Protein AF-A0A382XE94-F1 (afdb_monomer_lite)

Radius of gyration: 26.07 Å; chains: 1; bounding box: 59×40×76 Å

Foldseek 3Di:
DDQPADPVLVVLLVCVVVVHQWDWDDPPQFFIATPNHTFATCFQAAGDGPDDPRHDPSSVVSSVVNCLRHCQVVSLVSLVVCLVVVCWDADLQQFIDDVPHGQWGWAADPDLLQTAIDGPHDPSYDPVSVVVSRVSVSVSSNVVSCVQVVLLVCLVPDDDPDPLLNVVSVVCNVLLFKDFCVVSVVSVVVDDPVSVVVNVVSQWDDDPGMTGRPSCLPPVNLSSSVSSVCNNVVDDSVDDQPDPPDPDDPDPVPPPQSNCVSNVDHDPPD

Secondary structure (DSSP, 8-state):
------HHHHHHHHHHHTTPPP-EEEETTTEEEETTEEEEEEETBEEEE---TT--HHHHHHHHHHHHHHHHHHHHHHHHHHHHH--EEEETTTEEEETTEEEEEEEEEEETTEEEEEE-B-TTS-HHHHHHHHHHHHHHHHHHHHHHTHHHHHHHT---S-HHHHHHHHHHHHTTTEEEGGGGHHHHHH--HHHHHHHHHTTEEE-SSEEEEGGGGSHHHHHHHHHHHHHHHT--TT--PPPTT-S----TT---HHHHHHTT------

Organism: NCBI:txid408172

pLDDT: mean 85.58, std 11.59, range [36.84, 97.31]

Sequence (270 aa):
TKSFIDKRASILARGLKQDVNFNTKIIENEKVIIDNQFIGKLKGLKLELDLKVDTLDTDIKSLKKAARQSIGPELNKRIKQIIDTSSLEIKDDFKIYWGKFPIAKLLPGKDYLDPELSLIIDDIIEIAEQKKLQEYLEKWLKEKINFILKSLIDLRSLKESNSSIRALAYQLYENNGVLKRDKVSEYLKKLGQDERKILRNLGVKFGRYHVFLFKLLKPEAVSLRILLWKNYHQKSFNLKPPTFGLNFLENKDFKNKNFMLLCGFENFDK

Structure (mmCIF, N/CA/C/O backbone):
data_AF-A0A382XE94-F1
#
_entry.id   AF-A0A382XE94-F1
#
loop_
_atom_site.group_PDB
_atom_site.id
_atom_site.type_symbol
_atom_site.label_atom_id
_atom_site.label_alt_id
_atom_site.label_comp_id
_atom_site.label_asym_id
_atom_site.label_entity_id
_atom_site.label_seq_id
_atom_site.pdbx_PDB_ins_code
_atom_site.Cartn_x
_atom_site.Cartn_y
_atom_site.Cartn_z
_atom_site.occupancy
_atom_site.B_iso_or_equiv
_atom_site.auth_seq_id
_atom_site.auth_comp_id
_atom_site.auth_asym_id
_atom_site.auth_atom_id
_atom_site.pdbx_PDB_model_num
ATOM 1 N N . THR A 1 1 ? 26.640 -25.240 -42.473 1.00 42.31 1 THR A N 1
ATOM 2 C CA . THR A 1 1 ? 25.434 -24.786 -41.745 1.00 42.31 1 THR A CA 1
ATOM 3 C C . THR A 1 1 ? 25.362 -23.274 -41.860 1.00 42.31 1 THR A C 1
ATOM 5 O O . THR A 1 1 ? 26.185 -22.595 -41.262 1.00 42.31 1 THR A O 1
ATOM 8 N N . LYS A 1 2 ? 24.521 -22.732 -42.754 1.00 36.84 2 LYS A N 1
ATOM 9 C CA . LYS A 1 2 ? 24.455 -21.280 -43.007 1.00 36.84 2 LYS A CA 1
ATOM 10 C C . LYS A 1 2 ? 23.579 -20.635 -41.933 1.00 36.84 2 LYS A C 1
ATOM 12 O O . LYS A 1 2 ? 22.377 -20.864 -41.911 1.00 36.84 2 LYS A O 1
ATOM 17 N N . SER A 1 3 ? 24.208 -19.881 -41.041 1.00 46.47 3 SER A N 1
ATOM 18 C CA . SER A 1 3 ? 23.533 -19.067 -40.033 1.00 46.47 3 SER A CA 1
ATOM 19 C C . SER A 1 3 ? 22.697 -17.984 -40.729 1.00 46.47 3 SER A C 1
ATOM 21 O O . SER A 1 3 ? 23.252 -17.151 -41.450 1.00 46.47 3 SER A O 1
ATOM 23 N N . PHE A 1 4 ? 21.369 -18.032 -40.589 1.00 50.81 4 PHE A N 1
ATOM 24 C CA . PHE A 1 4 ? 20.469 -16.976 -41.060 1.00 50.81 4 PHE A CA 1
ATOM 25 C C . PHE A 1 4 ? 20.571 -15.804 -40.078 1.00 50.81 4 PHE A C 1
ATOM 27 O O . PHE A 1 4 ? 19.971 -15.814 -39.011 1.00 50.81 4 PHE A O 1
ATOM 34 N N . ILE A 1 5 ? 21.396 -14.818 -40.422 1.00 56.81 5 ILE A N 1
ATOM 35 C CA . ILE A 1 5 ? 21.588 -13.602 -39.625 1.00 56.81 5 ILE A CA 1
ATOM 36 C C . ILE A 1 5 ? 20.364 -12.703 -39.808 1.00 56.81 5 ILE A C 1
ATOM 38 O O . ILE A 1 5 ? 19.952 -12.445 -40.946 1.00 56.81 5 ILE A O 1
ATOM 42 N N . ASP A 1 6 ? 19.799 -12.187 -38.714 1.00 66.00 6 ASP A N 1
ATOM 43 C CA . ASP A 1 6 ? 18.700 -11.229 -38.811 1.00 66.00 6 ASP A CA 1
ATOM 44 C C . ASP A 1 6 ? 19.222 -9.930 -39.448 1.00 66.00 6 ASP A C 1
ATOM 46 O O . ASP A 1 6 ? 20.113 -9.249 -38.925 1.00 66.00 6 ASP A O 1
ATOM 50 N N . LYS A 1 7 ? 18.653 -9.560 -40.603 1.00 67.19 7 LYS A N 1
ATOM 51 C CA . LYS A 1 7 ? 18.996 -8.331 -41.334 1.00 67.19 7 LYS A CA 1
ATOM 52 C C . LYS A 1 7 ? 18.889 -7.093 -40.434 1.00 67.19 7 LYS A C 1
ATOM 54 O O . LYS A 1 7 ? 19.643 -6.141 -40.635 1.00 67.19 7 LYS A O 1
ATOM 59 N N . ARG A 1 8 ? 17.999 -7.118 -39.431 1.00 67.44 8 ARG A N 1
ATOM 60 C CA . ARG A 1 8 ? 17.852 -6.041 -38.447 1.00 67.44 8 ARG A CA 1
ATOM 61 C C . ARG A 1 8 ? 19.094 -5.904 -37.571 1.00 67.44 8 ARG A C 1
ATOM 63 O O . ARG A 1 8 ? 19.733 -4.854 -37.522 1.00 67.44 8 ARG A O 1
ATOM 70 N N . ALA A 1 9 ? 19.496 -7.008 -36.952 1.00 63.56 9 ALA A N 1
ATOM 71 C CA . ALA A 1 9 ? 20.661 -7.053 -36.084 1.00 63.56 9 ALA A CA 1
ATOM 72 C C . ALA A 1 9 ? 21.967 -6.758 -36.830 1.00 63.56 9 ALA A C 1
ATOM 74 O O . ALA A 1 9 ? 22.829 -6.075 -36.286 1.00 63.56 9 ALA A O 1
ATOM 75 N N . SER A 1 10 ? 22.093 -7.183 -38.093 1.00 64.69 10 SER A N 1
ATOM 76 C CA . SER A 1 10 ? 23.267 -6.884 -38.926 1.00 64.69 10 SER A CA 1
ATOM 77 C C . SER A 1 10 ? 23.436 -5.382 -39.205 1.00 64.69 10 SER A C 1
ATOM 79 O O . SER A 1 10 ? 24.551 -4.857 -39.133 1.00 64.69 10 SER A O 1
ATOM 81 N N . ILE A 1 11 ? 22.334 -4.671 -39.476 1.00 67.56 11 ILE A N 1
ATOM 82 C CA . ILE A 1 11 ? 22.342 -3.220 -39.725 1.00 67.56 11 ILE A CA 1
ATOM 83 C C . ILE A 1 11 ? 22.700 -2.457 -38.445 1.00 67.56 11 ILE A C 1
ATOM 85 O O . ILE A 1 11 ? 23.572 -1.589 -38.472 1.00 67.56 11 ILE A O 1
ATOM 89 N N . LEU A 1 12 ? 22.123 -2.846 -37.307 1.00 63.62 12 LEU A N 1
ATOM 90 C CA . LEU A 1 12 ? 22.428 -2.226 -36.015 1.00 63.62 12 LEU A CA 1
ATOM 91 C C . LEU A 1 12 ? 23.852 -2.533 -35.542 1.00 63.62 12 LEU A C 1
ATOM 93 O O . LEU A 1 12 ? 24.540 -1.647 -35.046 1.00 63.62 12 LEU A O 1
ATOM 97 N N . ALA A 1 13 ? 24.340 -3.759 -35.747 1.00 64.75 13 ALA A N 1
ATOM 98 C CA . ALA A 1 13 ? 25.719 -4.131 -35.442 1.00 64.75 13 ALA A CA 1
ATOM 99 C C . ALA A 1 13 ? 26.731 -3.333 -36.279 1.00 64.75 13 ALA A C 1
ATOM 101 O O . ALA A 1 13 ? 27.825 -3.040 -35.796 1.00 64.75 13 ALA A O 1
ATOM 102 N N . ARG A 1 14 ? 26.376 -2.955 -37.516 1.00 63.16 14 ARG A N 1
ATOM 103 C CA . ARG A 1 14 ? 27.192 -2.062 -38.349 1.00 63.16 14 ARG A CA 1
ATOM 104 C C . ARG A 1 14 ? 27.172 -0.625 -37.819 1.00 63.16 14 ARG A C 1
ATOM 106 O O . ARG A 1 14 ? 28.247 -0.050 -37.687 1.00 63.16 14 ARG A O 1
ATOM 113 N N . GLY A 1 15 ? 26.003 -0.091 -37.455 1.00 60.75 15 GLY A N 1
ATOM 114 C CA . GLY A 1 15 ? 25.886 1.238 -36.835 1.00 60.75 15 GLY A CA 1
ATOM 115 C C . GLY A 1 15 ? 26.667 1.350 -35.519 1.00 60.75 15 GLY A C 1
ATOM 116 O O . GLY A 1 15 ? 27.407 2.307 -35.316 1.00 60.75 15 GLY A O 1
ATOM 117 N N . LEU A 1 16 ? 26.623 0.301 -34.688 1.00 61.28 16 LEU A N 1
ATOM 118 C CA . LEU A 1 16 ? 27.359 0.208 -33.419 1.00 61.28 16 LEU A CA 1
ATOM 119 C C . LEU A 1 16 ? 28.886 0.201 -33.586 1.00 61.28 16 LEU A C 1
ATOM 121 O O . LEU A 1 16 ? 29.590 0.528 -32.636 1.00 61.28 16 LEU A O 1
ATOM 125 N N . LYS A 1 17 ? 29.409 -0.232 -34.742 1.00 61.59 17 LYS A N 1
ATOM 126 C CA . LYS A 1 17 ? 30.853 -0.224 -35.045 1.00 61.59 17 LYS A CA 1
ATOM 127 C C . LYS A 1 17 ? 31.341 1.118 -35.589 1.00 61.59 17 LYS A C 1
ATOM 129 O O . LYS A 1 17 ? 32.546 1.325 -35.652 1.00 61.59 17 LYS A O 1
ATOM 134 N N . GLN A 1 18 ? 30.426 1.975 -36.033 1.00 61.41 18 GLN A N 1
ATOM 135 C CA . GLN A 1 18 ? 30.730 3.251 -36.679 1.00 61.41 18 GLN A CA 1
ATOM 136 C C . GLN A 1 18 ? 30.459 4.458 -35.761 1.00 61.41 18 GLN A C 1
ATOM 138 O O . GLN A 1 18 ? 30.542 5.582 -36.239 1.00 61.41 18 GLN A O 1
ATOM 143 N N . ASP A 1 19 ? 30.118 4.237 -34.480 1.00 55.25 19 ASP A N 1
ATOM 144 C CA . ASP A 1 19 ? 29.721 5.276 -33.505 1.00 55.25 19 ASP A CA 1
ATOM 145 C C . ASP A 1 19 ? 28.675 6.268 -34.053 1.00 55.25 19 ASP A C 1
ATOM 147 O O . ASP A 1 19 ? 28.667 7.460 -33.747 1.00 55.25 19 ASP A O 1
ATOM 151 N N . VAL A 1 20 ? 27.760 5.768 -34.888 1.00 63.03 20 VAL A N 1
ATOM 152 C CA . VAL A 1 20 ? 26.693 6.584 -35.473 1.00 63.03 20 VAL A CA 1
ATOM 153 C C . VAL A 1 20 ? 25.554 6.719 -34.463 1.00 63.03 20 VAL A C 1
ATOM 155 O O . VAL A 1 20 ? 25.087 5.725 -33.905 1.00 63.03 20 VAL A O 1
ATOM 158 N N . ASN A 1 21 ? 25.069 7.946 -34.255 1.00 63.81 21 ASN A N 1
ATOM 159 C CA . ASN A 1 21 ? 23.852 8.189 -33.482 1.00 63.81 21 ASN A CA 1
ATOM 160 C C . ASN A 1 21 ? 22.647 7.535 -34.172 1.00 63.81 21 ASN A C 1
ATOM 162 O O . ASN A 1 21 ? 22.291 7.888 -35.296 1.00 63.81 21 ASN A O 1
ATOM 166 N N . PHE A 1 22 ? 22.005 6.604 -33.473 1.00 67.56 22 PHE A N 1
ATOM 167 C CA . PHE A 1 22 ? 20.817 5.901 -33.946 1.00 67.56 22 PHE A CA 1
ATOM 168 C C . PHE A 1 22 ? 19.592 6.820 -34.001 1.00 67.56 22 PHE A C 1
ATOM 170 O O . PHE A 1 22 ? 19.197 7.411 -32.990 1.00 67.56 22 PHE A O 1
ATOM 177 N N . ASN A 1 23 ? 18.916 6.879 -35.150 1.00 70.38 23 ASN A N 1
ATOM 178 C CA . ASN A 1 23 ? 17.671 7.631 -35.280 1.00 70.38 23 ASN A CA 1
ATOM 179 C C . ASN A 1 23 ? 16.514 6.824 -34.696 1.00 70.38 23 ASN A C 1
ATOM 181 O O . ASN A 1 23 ? 16.033 5.860 -35.296 1.00 70.38 23 ASN A O 1
ATOM 185 N N . THR A 1 24 ? 16.046 7.246 -33.523 1.00 74.56 24 THR A N 1
ATOM 186 C CA . THR A 1 24 ? 15.023 6.518 -32.767 1.00 74.56 24 THR A CA 1
ATOM 187 C C . THR A 1 24 ? 13.702 7.255 -32.797 1.00 74.56 24 THR A C 1
ATOM 189 O O . THR A 1 24 ? 13.617 8.429 -32.444 1.00 74.56 24 THR A O 1
ATOM 192 N N . LYS A 1 25 ? 12.655 6.553 -33.228 1.00 79.31 25 LYS A N 1
ATOM 193 C CA . LYS A 1 25 ? 11.282 7.051 -33.270 1.00 79.31 25 LYS A CA 1
ATOM 194 C C . LYS A 1 25 ? 10.398 6.151 -32.428 1.00 79.31 25 LYS A C 1
ATOM 196 O O . LYS A 1 25 ? 10.430 4.929 -32.568 1.00 79.31 25 LYS A O 1
ATOM 201 N N . ILE A 1 26 ? 9.581 6.770 -31.584 1.00 79.12 26 ILE A N 1
ATOM 202 C CA . ILE A 1 26 ? 8.578 6.073 -30.784 1.00 79.12 26 ILE A CA 1
ATOM 203 C C . ILE A 1 26 ? 7.210 6.471 -31.312 1.00 79.12 26 ILE A C 1
ATOM 205 O O . ILE A 1 26 ? 6.834 7.639 -31.274 1.00 79.12 26 ILE A O 1
ATOM 209 N N . ILE A 1 27 ? 6.488 5.491 -31.843 1.00 80.75 27 ILE A N 1
ATOM 210 C CA . ILE A 1 27 ? 5.152 5.677 -32.406 1.00 80.75 27 ILE A CA 1
ATOM 211 C C . ILE A 1 27 ? 4.123 5.257 -31.355 1.00 80.75 27 ILE A C 1
ATOM 213 O O . ILE A 1 27 ? 4.281 4.221 -30.705 1.00 80.75 27 ILE A O 1
ATOM 217 N N . GLU A 1 28 ? 3.069 6.065 -31.192 1.00 75.12 28 GLU A N 1
ATOM 218 C CA . GLU A 1 28 ? 1.945 5.797 -30.274 1.00 75.12 28 GLU A CA 1
ATOM 219 C C . GLU A 1 28 ? 2.377 5.578 -28.809 1.00 75.12 28 GLU A C 1
ATOM 221 O O . GLU A 1 28 ? 1.725 4.851 -28.067 1.00 75.12 28 GLU A O 1
ATOM 226 N N . ASN A 1 29 ? 3.498 6.171 -28.380 1.00 72.12 29 ASN A N 1
ATOM 227 C CA . ASN A 1 29 ? 4.095 5.971 -27.050 1.00 72.12 29 ASN A CA 1
ATOM 228 C C . ASN A 1 29 ? 4.429 4.506 -26.700 1.00 72.12 29 ASN A C 1
ATOM 230 O O . ASN A 1 29 ? 4.675 4.194 -25.533 1.00 72.12 29 ASN A O 1
ATOM 234 N N . GLU A 1 30 ? 4.509 3.612 -27.686 1.00 81.44 30 GLU A N 1
ATOM 235 C CA . GLU A 1 30 ? 4.787 2.191 -27.456 1.00 81.44 30 GLU A CA 1
ATOM 236 C C . GLU A 1 30 ? 5.769 1.615 -28.466 1.00 81.44 30 GLU A C 1
ATOM 238 O O . GLU A 1 30 ? 6.756 1.009 -28.072 1.00 81.44 30 GLU A O 1
ATOM 243 N N . LYS A 1 31 ? 5.529 1.761 -29.769 1.00 82.56 31 LYS A N 1
ATOM 244 C CA . LYS A 1 31 ? 6.329 1.074 -30.792 1.00 82.56 31 LYS A CA 1
ATOM 245 C C . LYS A 1 31 ? 7.680 1.759 -30.946 1.00 82.56 31 LYS A C 1
ATOM 247 O O . LYS A 1 31 ? 7.727 2.929 -31.315 1.00 82.56 31 LYS A O 1
ATOM 252 N N . VAL A 1 32 ? 8.761 1.022 -30.718 1.00 83.75 32 VAL A N 1
ATOM 253 C CA . VAL A 1 32 ? 10.132 1.518 -30.850 1.00 83.75 32 VAL A CA 1
ATOM 254 C C . VAL A 1 32 ? 10.690 1.138 -32.213 1.00 83.75 32 VAL A C 1
ATOM 256 O O . VAL A 1 32 ? 10.766 -0.044 -32.566 1.00 83.75 32 VAL A O 1
ATOM 259 N N . ILE A 1 33 ? 11.095 2.155 -32.968 1.00 81.38 33 ILE A N 1
ATOM 260 C CA . ILE A 1 33 ? 11.733 2.024 -34.273 1.00 81.38 33 ILE A CA 1
ATOM 261 C C . ILE A 1 33 ? 13.114 2.673 -34.205 1.00 81.38 33 ILE A C 1
ATOM 263 O O . ILE A 1 33 ? 13.218 3.847 -33.856 1.00 81.38 33 ILE A O 1
ATOM 267 N N . ILE A 1 34 ? 14.156 1.926 -34.564 1.00 80.19 34 ILE A N 1
ATOM 268 C CA . ILE A 1 34 ? 15.538 2.414 -34.663 1.00 80.19 34 ILE A CA 1
ATOM 269 C C . ILE A 1 34 ? 15.982 2.263 -36.117 1.00 80.19 34 ILE A C 1
ATOM 271 O O . ILE A 1 34 ? 15.849 1.177 -36.674 1.00 80.19 34 ILE A O 1
ATOM 275 N N . ASP A 1 35 ? 16.457 3.340 -36.746 1.00 75.94 35 ASP A N 1
AT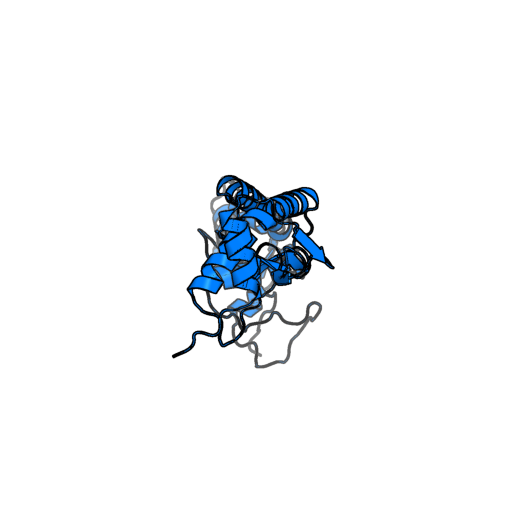OM 276 C CA . ASP A 1 35 ? 16.916 3.358 -38.147 1.00 75.94 35 ASP A CA 1
ATOM 277 C C . ASP A 1 35 ? 15.925 2.686 -39.120 1.00 75.94 35 ASP A C 1
ATOM 279 O O . ASP A 1 35 ? 16.273 1.840 -39.945 1.00 75.94 35 ASP A O 1
ATOM 283 N N . ASN A 1 36 ? 14.646 3.058 -38.998 1.00 76.06 36 ASN A N 1
ATOM 284 C CA . ASN A 1 36 ? 13.507 2.518 -39.756 1.00 76.06 36 ASN A CA 1
ATOM 285 C C . ASN A 1 36 ? 13.222 1.018 -39.545 1.00 76.06 36 ASN A C 1
ATOM 287 O O . ASN A 1 36 ? 12.455 0.420 -40.301 1.00 76.06 36 ASN A O 1
ATOM 291 N N . GLN A 1 37 ? 13.778 0.406 -38.503 1.00 76.31 37 GLN A N 1
ATOM 292 C CA . GLN A 1 37 ? 13.505 -0.980 -38.141 1.00 76.31 37 GLN A CA 1
ATOM 293 C C . GLN A 1 37 ? 12.706 -1.066 -36.857 1.00 76.31 37 GLN A C 1
ATOM 295 O O . GLN A 1 37 ? 13.047 -0.448 -35.854 1.00 76.31 37 GLN A O 1
ATOM 300 N N . PHE A 1 38 ? 11.649 -1.872 -36.878 1.00 79.56 38 PHE A N 1
ATOM 301 C CA . PHE A 1 38 ? 10.893 -2.175 -35.676 1.00 79.56 38 PHE A CA 1
ATOM 302 C C . PHE A 1 38 ? 11.716 -3.069 -34.743 1.00 79.56 38 PHE A C 1
ATOM 304 O O . PHE A 1 38 ? 12.145 -4.155 -35.141 1.00 79.56 38 PHE A O 1
ATOM 311 N N . ILE A 1 39 ? 11.926 -2.590 -33.518 1.00 80.94 39 ILE A N 1
ATOM 312 C CA . ILE A 1 39 ? 12.744 -3.256 -32.498 1.00 80.94 39 ILE A CA 1
ATOM 313 C C . ILE A 1 39 ? 11.874 -3.907 -31.430 1.00 80.94 39 ILE A C 1
ATOM 315 O O . ILE A 1 39 ? 12.226 -4.960 -30.906 1.00 80.94 39 ILE A O 1
ATOM 319 N N . GLY A 1 40 ? 10.743 -3.288 -31.093 1.00 84.62 40 GLY A N 1
ATOM 320 C CA . GLY A 1 40 ? 9.893 -3.779 -30.019 1.00 84.62 40 GLY A CA 1
ATOM 321 C C . GLY A 1 40 ? 8.884 -2.756 -29.516 1.00 84.62 40 GLY A C 1
ATOM 322 O O . GLY A 1 40 ? 8.582 -1.764 -30.184 1.00 84.62 40 GLY A O 1
ATOM 323 N N . LYS A 1 41 ? 8.351 -3.012 -28.321 1.00 87.19 41 LYS A N 1
ATOM 324 C CA . LYS A 1 41 ? 7.365 -2.161 -27.649 1.00 87.19 41 LYS A CA 1
ATOM 325 C C . LYS A 1 41 ? 7.853 -1.730 -26.271 1.00 87.19 41 LYS A C 1
ATOM 327 O O . LYS A 1 41 ? 8.322 -2.543 -25.483 1.00 87.19 41 LYS A O 1
ATOM 332 N N . LEU A 1 42 ? 7.682 -0.454 -25.962 1.00 87.19 42 LEU A N 1
ATOM 333 C CA . LEU A 1 42 ? 7.979 0.151 -24.676 1.00 87.19 42 LEU A CA 1
ATOM 334 C C . LEU A 1 42 ? 6.719 0.127 -23.802 1.00 87.19 42 LEU A C 1
ATOM 336 O O . LEU A 1 42 ? 5.812 0.942 -23.977 1.00 87.19 42 LEU A O 1
ATOM 340 N N . LYS A 1 43 ? 6.655 -0.821 -22.865 1.00 87.12 43 LYS A N 1
ATOM 341 C CA . LYS A 1 43 ? 5.550 -0.963 -21.911 1.00 87.12 43 LYS A CA 1
ATOM 342 C C . LYS A 1 43 ? 5.923 -0.289 -20.595 1.00 87.12 43 LYS A C 1
ATOM 344 O O . LYS A 1 43 ? 6.679 -0.838 -19.797 1.00 87.12 43 LYS A O 1
ATOM 349 N N . GLY A 1 44 ? 5.398 0.915 -20.374 1.00 87.88 44 GLY A N 1
ATOM 350 C CA . GLY A 1 44 ? 5.759 1.736 -19.217 1.00 87.88 44 GLY A CA 1
ATOM 351 C C . GLY A 1 44 ? 7.233 2.131 -19.285 1.00 87.88 44 GLY A C 1
ATOM 352 O O . GLY A 1 44 ? 7.606 2.938 -20.141 1.00 87.88 44 GLY A O 1
ATOM 353 N N . LEU A 1 45 ? 8.043 1.527 -18.410 1.00 90.38 45 LEU A N 1
ATOM 354 C CA . LEU A 1 45 ? 9.493 1.733 -18.298 1.00 90.38 45 LEU A CA 1
ATOM 355 C C . LEU A 1 45 ? 10.326 0.509 -18.721 1.00 90.38 45 LEU A C 1
ATOM 357 O O . LEU A 1 45 ? 11.532 0.474 -18.480 1.00 90.38 45 LEU A O 1
ATOM 361 N N . LYS A 1 46 ? 9.697 -0.499 -19.338 1.00 89.94 46 LYS A N 1
ATOM 362 C CA . LYS A 1 46 ? 10.357 -1.728 -19.791 1.00 89.94 46 LYS A CA 1
ATOM 363 C C . LYS A 1 46 ? 10.267 -1.885 -21.303 1.00 89.94 46 LYS A C 1
ATOM 365 O O . LYS A 1 46 ? 9.190 -1.710 -21.881 1.00 89.94 46 LYS A O 1
ATOM 370 N N . LEU A 1 47 ? 11.379 -2.241 -21.940 1.00 87.06 47 LEU A N 1
ATOM 371 C CA . LEU A 1 47 ? 11.414 -2.536 -23.364 1.00 87.06 47 LEU A CA 1
ATOM 372 C C . LEU A 1 47 ? 11.195 -4.032 -23.595 1.00 87.06 47 LEU A C 1
ATOM 374 O O . LEU A 1 47 ? 11.992 -4.877 -23.196 1.00 87.06 47 LEU A O 1
ATOM 378 N N . GLU A 1 48 ? 10.126 -4.367 -24.302 1.00 85.94 48 GLU A N 1
ATOM 379 C CA . GLU A 1 48 ? 9.916 -5.708 -24.831 1.00 85.94 48 GLU A CA 1
ATOM 380 C C . GLU A 1 48 ? 10.400 -5.760 -26.278 1.00 85.94 48 GLU A C 1
ATOM 382 O O . GLU A 1 48 ? 9.804 -5.148 -27.166 1.00 85.94 48 GLU A O 1
ATOM 387 N N . LEU A 1 49 ? 11.498 -6.480 -26.507 1.00 82.19 49 LEU A N 1
ATOM 388 C CA . LEU A 1 49 ? 12.048 -6.696 -27.842 1.00 82.19 49 LEU A CA 1
ATOM 389 C C . LEU A 1 49 ? 11.170 -7.661 -28.647 1.00 82.19 49 LEU A C 1
ATOM 391 O O . LEU A 1 49 ? 10.712 -8.679 -28.129 1.00 82.19 49 LEU A O 1
ATOM 395 N N . ASP A 1 50 ? 10.990 -7.356 -29.928 1.00 79.75 50 ASP A N 1
ATOM 396 C CA . ASP A 1 50 ? 10.362 -8.238 -30.912 1.00 79.75 50 ASP A CA 1
ATOM 397 C C . ASP A 1 50 ? 11.395 -9.261 -31.406 1.00 79.75 50 ASP A C 1
ATOM 399 O O . ASP A 1 50 ? 12.076 -9.051 -32.412 1.00 79.75 50 ASP A O 1
ATOM 403 N N . LEU A 1 51 ? 11.572 -10.338 -30.636 1.00 71.62 51 LEU A N 1
ATOM 404 C CA . LEU A 1 51 ? 12.475 -11.437 -30.975 1.00 71.62 51 LEU A CA 1
ATOM 405 C C . LEU A 1 51 ? 11.726 -12.483 -31.808 1.00 71.62 51 LEU A C 1
ATOM 407 O O . LEU A 1 51 ? 10.717 -13.032 -31.363 1.00 71.62 51 LEU A O 1
ATOM 411 N N . LYS A 1 52 ? 12.220 -12.778 -33.015 1.00 69.25 52 LYS A N 1
ATOM 412 C CA . LYS A 1 52 ? 11.718 -13.905 -33.816 1.00 69.25 52 LYS A CA 1
ATOM 413 C C . LYS A 1 52 ? 12.311 -15.217 -33.301 1.00 69.25 52 LYS A C 1
ATOM 415 O O . LYS A 1 52 ? 13.417 -15.229 -32.775 1.00 69.25 52 LYS A O 1
ATOM 420 N N . VAL A 1 53 ? 11.592 -16.321 -33.506 1.00 55.31 53 VAL A N 1
ATOM 421 C CA . VAL A 1 53 ? 11.935 -17.661 -32.983 1.00 55.31 53 VAL A CA 1
ATOM 422 C C . VAL A 1 53 ? 13.354 -18.128 -33.373 1.00 55.31 53 VAL A C 1
ATOM 424 O O . VAL A 1 53 ? 13.970 -18.853 -32.603 1.00 55.31 53 VAL A O 1
ATOM 427 N N . ASP A 1 54 ? 13.912 -17.628 -34.484 1.00 59.22 54 ASP A N 1
ATOM 428 C CA . ASP A 1 54 ? 15.242 -18.005 -34.996 1.00 59.22 54 ASP A CA 1
ATOM 429 C C . ASP A 1 54 ? 16.346 -16.941 -34.783 1.00 59.22 54 ASP A C 1
ATOM 431 O O . ASP A 1 54 ? 17.398 -17.003 -35.423 1.00 59.22 54 ASP A O 1
ATOM 435 N N . THR A 1 55 ? 16.144 -15.921 -33.935 1.00 62.97 55 THR A N 1
ATOM 436 C CA . THR A 1 55 ? 17.180 -14.888 -33.722 1.00 62.97 55 THR A CA 1
ATOM 437 C C . THR A 1 55 ? 18.369 -15.421 -32.924 1.00 62.97 55 THR A C 1
ATOM 439 O O . THR A 1 55 ? 18.203 -15.901 -31.805 1.00 62.97 55 THR A O 1
ATOM 442 N N . LEU A 1 56 ? 19.580 -15.262 -33.464 1.00 67.88 56 LEU A N 1
ATOM 443 C CA . LEU A 1 56 ? 20.835 -15.649 -32.812 1.00 67.88 56 LEU A CA 1
ATOM 444 C C . LEU A 1 56 ? 21.097 -14.825 -31.539 1.00 67.88 56 LEU A C 1
ATOM 446 O O . LEU A 1 56 ? 20.866 -13.616 -31.509 1.00 67.88 56 LEU A O 1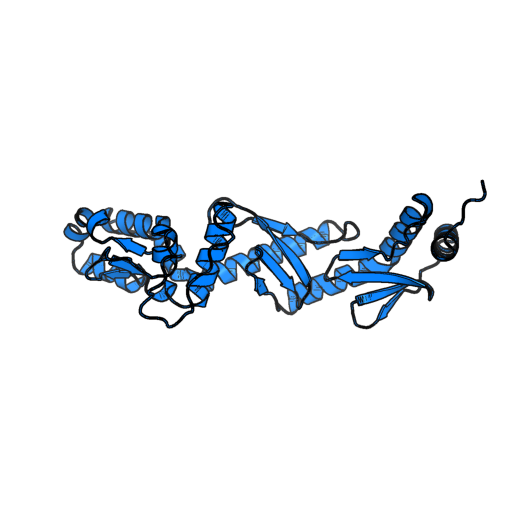
ATOM 450 N N . ASP A 1 57 ? 21.716 -15.424 -30.520 1.00 67.56 57 ASP A N 1
ATOM 451 C CA . ASP A 1 57 ? 22.083 -14.722 -29.275 1.00 67.56 57 ASP A CA 1
ATOM 452 C C . ASP A 1 57 ? 22.996 -13.502 -29.498 1.00 67.56 57 ASP A C 1
ATOM 454 O O . ASP A 1 57 ? 22.939 -12.507 -28.766 1.00 67.56 57 ASP A O 1
ATOM 458 N N . THR A 1 58 ? 23.845 -13.547 -30.527 1.00 66.44 58 THR A N 1
ATOM 459 C CA . THR A 1 58 ? 24.703 -12.424 -30.939 1.00 66.44 58 THR A CA 1
ATOM 460 C C . THR A 1 58 ? 23.896 -11.248 -31.486 1.00 66.44 58 THR A C 1
ATOM 462 O O . THR A 1 58 ? 24.237 -10.085 -31.245 1.00 66.44 58 THR A O 1
ATOM 465 N N . ASP A 1 59 ? 22.800 -11.548 -32.176 1.00 68.12 59 ASP A N 1
ATOM 466 C CA . ASP A 1 59 ? 21.898 -10.569 -32.768 1.00 68.12 59 ASP A CA 1
ATOM 467 C C . ASP A 1 59 ? 21.062 -9.897 -31.673 1.00 68.12 59 ASP A C 1
ATOM 469 O O . ASP A 1 59 ? 20.948 -8.670 -31.641 1.00 68.12 59 ASP A O 1
ATOM 473 N N . ILE A 1 60 ? 20.609 -10.675 -30.683 1.00 71.62 60 ILE A N 1
ATOM 474 C CA . ILE A 1 60 ? 19.915 -10.179 -29.485 1.00 71.62 60 ILE A CA 1
ATOM 475 C C . ILE A 1 60 ? 20.805 -9.217 -28.685 1.00 71.62 60 ILE A C 1
ATOM 477 O O . ILE A 1 60 ? 20.341 -8.168 -28.232 1.00 71.62 60 ILE A O 1
ATOM 481 N N . LYS A 1 61 ? 22.095 -9.536 -28.510 1.00 74.12 61 LYS A N 1
ATOM 482 C CA . LYS A 1 61 ? 23.046 -8.653 -27.808 1.00 74.12 61 LYS A CA 1
ATOM 483 C C . LYS A 1 61 ? 23.246 -7.329 -28.546 1.00 74.12 61 LYS A C 1
ATOM 485 O O . LYS A 1 61 ? 23.229 -6.273 -27.913 1.00 74.12 61 LYS A O 1
ATOM 490 N N . SER A 1 62 ? 23.396 -7.383 -29.868 1.00 71.69 62 SER A N 1
ATOM 491 C CA . SER A 1 62 ? 23.527 -6.194 -30.720 1.00 71.69 62 SER A CA 1
ATOM 492 C C . SER A 1 62 ? 22.273 -5.316 -30.657 1.00 71.69 62 SER A C 1
ATOM 494 O O . SER A 1 62 ? 22.374 -4.110 -30.434 1.00 71.69 62 SER A O 1
ATOM 496 N N . LEU A 1 63 ? 21.090 -5.932 -30.745 1.00 73.62 63 LEU A N 1
ATOM 497 C CA . LEU A 1 63 ? 19.793 -5.264 -30.602 1.00 73.62 63 LEU A CA 1
ATOM 498 C C . LEU A 1 63 ? 19.647 -4.576 -29.240 1.00 73.62 63 LEU A C 1
ATOM 500 O O . LEU A 1 63 ? 19.322 -3.393 -29.183 1.00 73.62 63 LEU A O 1
ATOM 504 N N . LYS A 1 64 ? 19.956 -5.277 -28.141 1.00 75.50 64 LYS A N 1
ATOM 505 C CA . LYS A 1 64 ? 19.939 -4.702 -26.784 1.00 75.50 64 LYS A CA 1
ATOM 506 C C . LYS A 1 64 ? 20.898 -3.521 -26.643 1.00 75.50 64 LYS A C 1
ATOM 508 O O . LYS A 1 64 ? 20.561 -2.543 -25.982 1.00 75.50 64 LYS A O 1
ATOM 513 N N . LYS A 1 65 ? 22.089 -3.594 -27.244 1.00 77.38 65 LYS A N 1
ATOM 514 C CA . LYS A 1 65 ? 23.076 -2.507 -27.184 1.00 77.38 65 LYS A CA 1
ATOM 515 C C . LYS A 1 65 ? 22.603 -1.266 -27.952 1.00 77.38 65 LYS A C 1
ATOM 517 O O . LYS A 1 65 ? 22.691 -0.168 -27.411 1.00 77.38 65 LYS A O 1
ATOM 522 N N . ALA A 1 66 ? 22.052 -1.438 -29.153 1.00 73.19 66 ALA A N 1
ATOM 523 C CA . ALA A 1 66 ? 21.486 -0.332 -29.928 1.00 73.19 66 ALA A CA 1
ATOM 524 C C . ALA A 1 66 ? 20.262 0.290 -29.230 1.00 73.19 66 ALA A C 1
ATOM 526 O O . ALA A 1 66 ? 20.157 1.511 -29.123 1.00 73.19 66 ALA A O 1
ATOM 527 N N . ALA A 1 67 ? 19.381 -0.545 -28.671 1.00 74.38 67 ALA A N 1
ATOM 528 C CA . ALA A 1 67 ? 18.244 -0.120 -27.858 1.00 74.38 67 ALA A CA 1
ATOM 529 C C . ALA A 1 67 ? 18.673 0.685 -26.616 1.00 74.38 67 ALA A C 1
ATOM 531 O O . ALA A 1 67 ? 18.069 1.705 -26.297 1.00 74.38 67 ALA A O 1
ATOM 532 N N . ARG A 1 68 ? 19.755 0.276 -25.943 1.00 74.06 68 ARG A N 1
ATOM 533 C CA . ARG A 1 68 ? 20.327 0.999 -24.794 1.00 74.06 68 ARG A CA 1
ATOM 534 C C . ARG A 1 68 ? 20.738 2.424 -25.127 1.00 74.06 68 ARG A C 1
ATOM 536 O O . ARG A 1 68 ? 20.349 3.342 -24.413 1.00 74.06 68 ARG A O 1
ATOM 543 N N . GLN A 1 69 ? 21.492 2.604 -26.209 1.00 74.81 69 GLN A N 1
ATOM 544 C CA . GLN A 1 69 ? 21.989 3.925 -26.611 1.00 74.81 69 GLN A CA 1
ATOM 545 C C . GLN A 1 69 ? 20.864 4.883 -27.017 1.00 74.81 69 GLN A C 1
ATOM 547 O O . GLN A 1 69 ? 20.983 6.090 -26.842 1.00 74.81 69 GLN A O 1
ATOM 552 N N . SER A 1 70 ? 19.765 4.346 -27.537 1.00 76.69 70 SER A N 1
ATOM 553 C CA . SER A 1 70 ? 18.672 5.134 -28.101 1.00 76.69 70 SER A CA 1
ATOM 554 C C . SER A 1 70 ? 17.531 5.438 -27.130 1.00 76.69 70 SER A C 1
ATOM 556 O O . SER A 1 70 ? 16.957 6.524 -27.174 1.00 7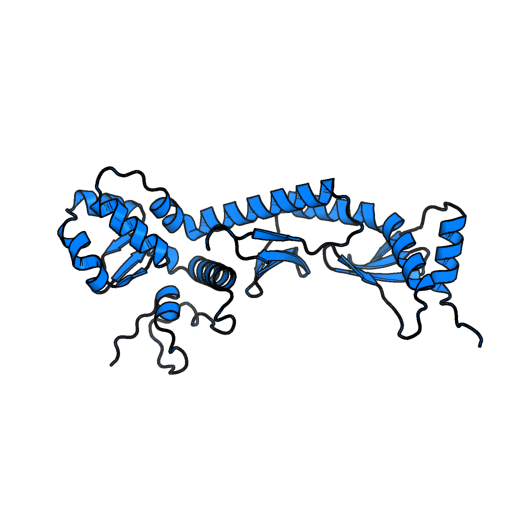6.69 70 SER A O 1
ATOM 558 N N . ILE A 1 71 ? 17.161 4.480 -26.277 1.00 83.56 71 ILE A N 1
ATOM 559 C CA . ILE A 1 71 ? 15.915 4.528 -25.492 1.00 83.56 71 ILE A CA 1
ATOM 560 C C . ILE A 1 71 ? 16.139 5.103 -24.089 1.00 83.56 71 ILE A C 1
ATOM 562 O O . ILE A 1 71 ? 15.191 5.597 -23.479 1.00 83.56 71 ILE A O 1
ATOM 566 N N . GLY A 1 72 ? 17.378 5.102 -23.584 1.00 84.12 72 GLY A N 1
ATOM 567 C CA . GLY A 1 72 ? 17.723 5.668 -22.273 1.00 84.12 72 GLY A CA 1
ATOM 568 C C . GLY A 1 72 ? 17.173 7.088 -22.043 1.00 84.12 72 GLY A C 1
ATOM 569 O O . GLY A 1 72 ? 16.454 7.295 -21.063 1.00 84.12 72 GLY A O 1
ATOM 570 N N . PRO A 1 73 ? 17.403 8.056 -22.957 1.00 85.81 73 PRO A N 1
ATOM 571 C CA . PRO A 1 73 ? 16.873 9.415 -22.816 1.00 85.81 73 PRO A CA 1
ATOM 572 C C . PRO A 1 73 ? 15.341 9.486 -22.739 1.00 85.81 73 PRO A C 1
ATOM 574 O O . PRO A 1 73 ? 14.798 10.284 -21.973 1.00 85.81 73 PRO A O 1
ATOM 577 N N . GLU A 1 74 ? 14.631 8.638 -23.489 1.00 87.31 74 GLU A N 1
ATOM 578 C CA . GLU A 1 74 ? 13.168 8.564 -23.422 1.00 87.31 74 GLU A CA 1
ATOM 579 C C . GLU A 1 74 ? 12.695 7.985 -22.083 1.00 87.31 74 GLU A C 1
ATOM 581 O O . GLU A 1 74 ? 11.755 8.509 -21.487 1.00 87.31 74 GLU A O 1
ATOM 586 N N . LEU A 1 75 ? 13.328 6.917 -21.588 1.00 89.38 75 LEU A N 1
ATOM 587 C CA . LEU A 1 75 ? 12.982 6.337 -20.287 1.00 89.38 75 LEU A CA 1
ATOM 588 C C . LEU A 1 75 ? 13.138 7.373 -19.169 1.00 89.38 75 LEU A C 1
ATOM 590 O O . LEU A 1 75 ? 12.232 7.532 -18.352 1.00 89.38 75 LEU A O 1
ATOM 594 N N . ASN A 1 76 ? 14.219 8.153 -19.200 1.00 89.88 76 ASN A N 1
ATOM 595 C CA . ASN A 1 76 ? 14.439 9.247 -18.255 1.00 89.88 76 ASN A CA 1
ATOM 596 C C . ASN A 1 76 ? 13.363 10.341 -18.385 1.00 89.88 76 ASN A C 1
ATOM 598 O O . ASN A 1 76 ? 12.886 10.875 -17.384 1.00 89.88 76 ASN A O 1
ATOM 602 N N . LYS A 1 77 ? 12.923 10.658 -19.610 1.00 90.12 77 LYS A N 1
ATOM 603 C CA . LYS A 1 77 ? 11.807 11.587 -19.844 1.00 90.12 77 LYS A CA 1
ATOM 604 C C . LYS A 1 77 ? 10.496 11.065 -19.248 1.00 90.12 77 LYS A C 1
ATOM 606 O O . LYS A 1 77 ? 9.773 11.837 -18.622 1.00 90.12 77 LYS A O 1
ATOM 611 N N . ARG A 1 78 ? 10.203 9.768 -19.387 1.00 91.31 78 ARG A N 1
ATOM 612 C CA . ARG A 1 78 ? 9.017 9.133 -18.786 1.00 91.31 78 ARG A CA 1
ATOM 613 C C . ARG A 1 78 ? 9.071 9.127 -17.265 1.00 91.31 78 ARG A C 1
ATOM 615 O O . ARG A 1 78 ? 8.060 9.415 -16.639 1.00 91.31 78 ARG A O 1
ATOM 622 N N . ILE A 1 79 ? 10.235 8.859 -16.669 1.00 93.00 79 ILE A N 1
ATOM 623 C CA . ILE A 1 79 ? 10.421 8.949 -15.212 1.00 93.00 79 ILE A CA 1
ATOM 624 C C . ILE A 1 79 ? 10.068 10.352 -14.716 1.00 93.00 79 ILE A C 1
ATOM 626 O O . ILE A 1 79 ? 9.271 10.484 -13.791 1.00 93.00 79 ILE A O 1
ATOM 630 N N . LYS A 1 80 ? 10.576 11.401 -15.375 1.00 92.94 80 LYS A N 1
ATOM 631 C CA . LYS A 1 80 ? 10.220 12.788 -15.037 1.00 92.94 80 LYS A CA 1
ATOM 632 C C . LYS A 1 80 ? 8.714 13.037 -15.151 1.00 92.94 80 LYS A C 1
ATOM 634 O O . LYS A 1 80 ? 8.111 13.542 -14.216 1.00 92.94 80 LYS A O 1
ATOM 639 N N . GLN A 1 81 ? 8.081 12.586 -16.235 1.00 92.19 81 GLN A N 1
ATOM 640 C CA . GLN A 1 81 ? 6.626 12.705 -16.403 1.00 92.19 81 GLN A CA 1
ATOM 641 C C . GLN A 1 81 ? 5.828 11.988 -15.305 1.00 92.19 81 GLN A C 1
ATOM 643 O O . GLN A 1 81 ? 4.798 12.502 -14.867 1.00 92.19 81 GLN A O 1
ATOM 648 N N . ILE A 1 82 ? 6.276 10.810 -14.866 1.00 93.31 82 ILE A N 1
ATOM 649 C CA . ILE A 1 82 ? 5.648 10.068 -13.765 1.00 93.31 82 ILE A CA 1
ATOM 650 C C . ILE A 1 82 ? 5.708 10.894 -12.478 1.00 93.31 82 ILE A C 1
ATOM 652 O O . ILE A 1 82 ? 4.686 11.045 -11.809 1.00 93.31 82 ILE A O 1
ATOM 656 N N . ILE A 1 83 ? 6.880 11.458 -12.177 1.00 93.50 83 ILE A N 1
ATOM 657 C CA . ILE A 1 83 ? 7.114 12.282 -10.987 1.00 93.50 83 ILE A CA 1
ATOM 658 C C . ILE A 1 83 ? 6.258 13.559 -11.023 1.00 93.50 83 ILE A C 1
ATOM 660 O O . ILE A 1 83 ? 5.636 13.909 -10.021 1.00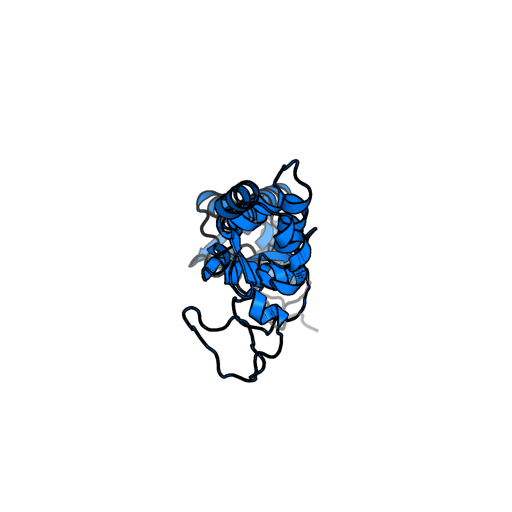 93.50 83 ILE A O 1
ATOM 664 N N . ASP A 1 84 ? 6.168 14.217 -12.180 1.00 91.25 84 ASP A N 1
ATOM 665 C CA . ASP A 1 84 ? 5.474 15.501 -12.325 1.00 91.25 84 ASP A CA 1
ATOM 666 C C . ASP A 1 84 ? 3.941 15.359 -12.340 1.00 91.25 84 ASP A C 1
ATOM 668 O O . ASP A 1 84 ? 3.228 16.181 -11.766 1.00 91.25 84 ASP A O 1
ATOM 672 N N . THR A 1 85 ? 3.400 14.323 -12.996 1.00 86.19 85 THR A N 1
ATOM 673 C CA . THR A 1 85 ? 1.943 14.196 -13.215 1.00 86.19 85 THR A CA 1
ATOM 674 C C . THR A 1 85 ? 1.195 13.474 -12.098 1.00 86.19 85 THR A C 1
ATOM 676 O O . THR A 1 85 ? -0.016 13.646 -11.982 1.00 86.19 85 THR A O 1
ATOM 679 N N . SER A 1 86 ? 1.873 12.654 -11.284 1.00 77.75 86 SER A N 1
ATOM 680 C CA . SER A 1 86 ? 1.270 11.891 -10.173 1.00 77.75 86 SER A CA 1
ATOM 681 C C . SER A 1 86 ? 0.055 11.016 -10.550 1.00 77.75 86 SER A C 1
ATOM 683 O O . SER A 1 86 ? -0.762 10.668 -9.695 1.00 77.75 86 SER A O 1
ATOM 685 N N . SER A 1 87 ? -0.074 10.629 -11.824 1.00 88.88 87 SER A N 1
ATOM 686 C CA . SER A 1 87 ? -1.185 9.821 -12.359 1.00 88.88 87 SER A CA 1
ATOM 687 C C . SER A 1 87 ? -0.974 8.318 -12.116 1.00 88.88 87 SER A C 1
ATOM 689 O O . SER A 1 87 ? -0.836 7.515 -13.042 1.00 88.88 87 SER A O 1
ATOM 691 N N . LEU A 1 88 ? -0.893 7.952 -10.836 1.00 95.38 88 LEU A N 1
ATOM 692 C CA . LEU A 1 88 ? -0.573 6.605 -10.375 1.00 95.38 88 LEU A CA 1
ATOM 693 C C . LEU A 1 88 ? -1.777 5.905 -9.748 1.00 95.38 88 LEU A C 1
ATOM 695 O O . LEU A 1 88 ? -2.557 6.501 -9.004 1.00 95.38 88 LEU A O 1
ATOM 699 N N . GLU A 1 89 ? -1.882 4.602 -9.991 1.00 95.12 89 GLU A N 1
ATOM 700 C CA . GLU A 1 89 ? -2.932 3.754 -9.426 1.00 95.12 89 GLU A CA 1
ATOM 701 C C . GLU A 1 89 ? -2.353 2.442 -8.896 1.00 95.12 89 GLU A C 1
ATOM 703 O O . GLU A 1 89 ? -1.461 1.859 -9.508 1.00 95.12 89 GLU A O 1
ATOM 708 N N . ILE A 1 90 ? -2.888 1.943 -7.778 1.00 95.69 90 ILE A N 1
ATOM 709 C CA . ILE A 1 90 ? -2.576 0.600 -7.265 1.00 95.69 90 ILE A CA 1
ATOM 710 C C . ILE A 1 90 ? -3.745 -0.314 -7.600 1.00 95.69 90 ILE A C 1
ATOM 712 O O . ILE A 1 90 ? -4.894 0.045 -7.338 1.00 95.69 90 ILE A O 1
ATOM 716 N N . LYS A 1 91 ? -3.454 -1.493 -8.149 1.00 93.88 91 LYS A N 1
ATOM 717 C CA . LYS A 1 91 ? -4.466 -2.497 -8.500 1.00 93.88 91 LYS A CA 1
ATOM 718 C C . LYS A 1 91 ? -4.336 -3.751 -7.640 1.00 93.88 91 LYS A C 1
ATOM 720 O O . LYS A 1 91 ? -3.322 -3.973 -6.982 1.00 93.88 91 LYS A O 1
ATOM 725 N N . ASP A 1 92 ? -5.365 -4.595 -7.687 1.00 90.12 92 ASP A N 1
ATOM 726 C CA . ASP A 1 92 ? -5.498 -5.817 -6.876 1.00 90.12 92 ASP A CA 1
ATOM 727 C C . ASP A 1 92 ? -4.392 -6.866 -7.096 1.00 90.12 92 ASP A C 1
ATOM 729 O O . ASP A 1 92 ? -4.289 -7.821 -6.327 1.00 90.12 92 ASP A O 1
ATOM 733 N N . ASP A 1 93 ? -3.558 -6.704 -8.127 1.00 92.81 93 ASP A N 1
ATOM 734 C CA . ASP A 1 93 ? -2.391 -7.545 -8.404 1.00 92.81 93 ASP A CA 1
ATOM 735 C C . ASP A 1 93 ? -1.106 -7.065 -7.701 1.00 92.81 93 ASP A C 1
ATOM 737 O O . ASP A 1 93 ? -0.011 -7.549 -8.006 1.00 92.81 93 ASP A O 1
ATOM 741 N N . PHE A 1 94 ? -1.245 -6.131 -6.755 1.00 95.12 94 PHE A N 1
ATOM 742 C CA . PHE A 1 94 ? -0.165 -5.542 -5.960 1.00 95.12 94 PHE A CA 1
ATOM 743 C C . PHE A 1 94 ? 0.851 -4.768 -6.801 1.00 95.12 94 PHE A C 1
ATOM 745 O O . PHE A 1 94 ? 2.024 -4.694 -6.440 1.00 95.12 94 PHE A O 1
ATOM 752 N N . LYS A 1 95 ? 0.429 -4.189 -7.929 1.00 96.56 95 LYS A N 1
ATOM 753 C CA . LYS A 1 95 ? 1.292 -3.342 -8.758 1.00 96.56 95 LYS A CA 1
ATOM 754 C C . LYS A 1 95 ? 0.816 -1.901 -8.793 1.00 96.56 95 LYS A C 1
ATOM 756 O O . LYS A 1 95 ? -0.382 -1.619 -8.733 1.00 96.56 95 LYS A O 1
ATOM 761 N N . ILE A 1 96 ? 1.789 -1.006 -8.927 1.00 96.75 96 ILE A N 1
ATOM 762 C CA . ILE A 1 96 ? 1.588 0.412 -9.206 1.00 96.75 96 ILE A CA 1
ATOM 763 C C . ILE A 1 96 ? 1.643 0.601 -10.717 1.00 96.75 96 ILE A C 1
ATOM 765 O O . ILE A 1 96 ? 2.591 0.165 -11.377 1.00 96.75 96 ILE A O 1
ATOM 769 N N . TYR A 1 97 ? 0.620 1.251 -11.251 1.00 96.00 97 TYR A N 1
ATOM 770 C CA . TYR A 1 97 ? 0.430 1.506 -12.666 1.00 96.00 97 TYR A CA 1
ATOM 771 C C . TYR A 1 97 ? 0.624 2.980 -12.987 1.00 96.00 97 TYR A C 1
ATOM 773 O O . TYR A 1 97 ? 0.113 3.847 -12.282 1.00 96.00 97 TYR A O 1
ATOM 781 N N . TRP A 1 98 ? 1.299 3.232 -14.106 1.00 94.00 98 TRP A N 1
ATOM 782 C CA . TRP A 1 98 ? 1.263 4.502 -14.816 1.00 94.00 98 TRP A CA 1
ATOM 783 C C . TRP A 1 98 ? 0.461 4.300 -16.104 1.00 94.00 98 TRP A C 1
ATOM 785 O O . TRP A 1 98 ? 0.862 3.560 -17.013 1.00 94.00 98 TRP A O 1
ATOM 795 N N . GLY A 1 99 ? -0.747 4.866 -16.132 1.00 90.81 99 GLY A N 1
ATOM 796 C CA . GLY A 1 99 ? -1.755 4.534 -17.135 1.00 90.81 99 GLY A CA 1
ATOM 797 C C . GLY A 1 99 ? -2.072 3.032 -17.139 1.00 90.81 99 GLY A C 1
ATOM 798 O O . GLY A 1 99 ? -2.567 2.470 -16.163 1.00 90.81 99 GLY A O 1
ATOM 799 N N . LYS A 1 100 ? -1.774 2.349 -18.248 1.00 90.75 100 LYS A N 1
ATOM 800 C CA . LYS A 1 100 ? -2.040 0.907 -18.400 1.00 90.75 100 LYS A CA 1
ATOM 801 C C . LYS A 1 100 ? -0.856 -0.001 -18.067 1.00 90.75 100 LYS A C 1
ATOM 803 O O . LYS A 1 100 ? -1.025 -1.220 -18.061 1.00 90.75 100 LYS A O 1
ATOM 808 N N . PHE A 1 101 ? 0.321 0.558 -17.788 1.00 93.00 101 PHE A N 1
ATOM 809 C CA . PHE A 1 101 ? 1.544 -0.222 -17.612 1.00 93.00 101 PHE A CA 1
ATOM 810 C C . PHE A 1 101 ? 2.001 -0.259 -16.153 1.00 93.00 101 PHE A C 1
ATOM 812 O O . PHE A 1 101 ? 2.045 0.791 -15.511 1.00 93.00 101 PHE A O 1
ATOM 819 N N . PRO A 1 102 ? 2.359 -1.440 -15.621 1.00 95.44 102 PRO A N 1
ATOM 820 C CA . PRO A 1 102 ? 2.902 -1.543 -14.277 1.00 95.44 102 PRO A CA 1
ATOM 821 C C . PRO A 1 102 ? 4.351 -1.039 -14.253 1.00 95.44 102 PRO A C 1
ATOM 823 O O . PRO A 1 102 ? 5.149 -1.410 -15.113 1.00 95.44 102 PRO A O 1
ATOM 826 N N . ILE A 1 103 ? 4.682 -0.218 -13.259 1.00 95.62 103 ILE A N 1
ATOM 827 C CA . ILE A 1 103 ? 6.014 0.387 -13.078 1.00 95.62 103 ILE A CA 1
ATOM 828 C C . ILE A 1 103 ? 6.682 -0.016 -11.761 1.00 95.62 103 ILE A C 1
ATOM 830 O O . ILE A 1 103 ? 7.893 0.120 -11.620 1.00 95.62 103 ILE A O 1
ATOM 834 N N . ALA A 1 104 ? 5.916 -0.540 -10.804 1.00 96.81 104 ALA A N 1
ATOM 835 C CA . ALA A 1 104 ? 6.436 -1.115 -9.571 1.00 96.81 104 ALA A CA 1
ATOM 836 C C . ALA A 1 104 ? 5.490 -2.190 -9.032 1.00 96.81 104 ALA A C 1
ATOM 838 O O . ALA A 1 104 ? 4.306 -2.233 -9.378 1.00 96.81 104 ALA A O 1
ATOM 839 N N . LYS A 1 105 ? 6.014 -3.056 -8.173 1.00 97.06 105 LYS A N 1
ATOM 840 C CA . LYS A 1 105 ? 5.284 -4.089 -7.446 1.00 97.06 105 LYS A CA 1
ATOM 841 C C . LYS A 1 105 ? 5.490 -3.887 -5.949 1.00 97.06 105 LYS A C 1
ATOM 843 O O . LYS A 1 105 ? 6.612 -3.643 -5.517 1.00 97.06 105 LYS A O 1
ATOM 848 N N . LEU A 1 106 ? 4.419 -4.024 -5.179 1.00 97.31 106 LEU A N 1
ATOM 849 C CA . LEU A 1 106 ? 4.479 -4.067 -3.728 1.00 97.31 106 LEU A CA 1
ATOM 850 C C . LEU A 1 106 ? 5.048 -5.417 -3.277 1.00 97.31 106 LEU A C 1
ATOM 852 O O . LEU A 1 106 ? 4.712 -6.474 -3.818 1.00 97.31 106 LEU A O 1
ATOM 856 N N . LEU A 1 107 ? 5.904 -5.354 -2.269 1.00 96.31 107 LEU A N 1
ATOM 857 C CA . LEU A 1 107 ? 6.470 -6.485 -1.551 1.00 96.31 107 LEU A CA 1
ATOM 858 C C . LEU A 1 107 ? 6.069 -6.396 -0.070 1.00 96.31 107 LEU A C 1
ATOM 860 O O . LEU A 1 107 ? 5.678 -5.320 0.399 1.00 96.31 107 LEU A O 1
ATOM 864 N N . PRO A 1 108 ? 6.097 -7.509 0.682 1.00 96.25 108 PRO A N 1
ATOM 865 C CA . PRO A 1 108 ? 5.971 -7.451 2.134 1.00 96.25 108 PRO A CA 1
ATOM 866 C C . PRO A 1 108 ? 7.083 -6.570 2.709 1.00 96.25 108 PRO A C 1
ATOM 868 O O . PRO A 1 108 ? 8.243 -6.778 2.375 1.00 96.25 108 PRO A O 1
ATOM 871 N N . GLY A 1 109 ? 6.726 -5.603 3.552 1.00 94.06 109 GLY A N 1
ATOM 872 C CA . GLY A 1 109 ? 7.696 -4.796 4.291 1.00 94.06 109 GLY A CA 1
ATOM 873 C C . GLY A 1 109 ? 7.637 -5.072 5.789 1.00 94.06 109 GLY A C 1
ATOM 874 O O . GLY A 1 109 ? 7.231 -6.154 6.221 1.00 94.06 109 GLY A O 1
ATOM 875 N N . LYS A 1 110 ? 8.028 -4.083 6.597 1.00 90.81 110 LYS A N 1
ATOM 876 C CA . LYS A 1 110 ? 8.137 -4.223 8.058 1.00 90.81 110 LYS A CA 1
ATOM 877 C C . LYS A 1 110 ? 6.799 -4.519 8.735 1.00 90.81 110 LYS A C 1
ATOM 879 O O . LYS A 1 110 ? 6.748 -5.271 9.707 1.00 90.81 110 LYS A O 1
ATOM 884 N N . ASP A 1 111 ? 5.731 -3.900 8.249 1.00 89.50 111 ASP A N 1
ATOM 885 C CA . ASP A 1 111 ? 4.359 -4.187 8.647 1.00 89.50 111 ASP A CA 1
ATOM 886 C C . ASP A 1 111 ? 3.411 -3.991 7.457 1.00 89.50 111 ASP A C 1
ATOM 888 O O . ASP A 1 111 ? 3.819 -3.559 6.379 1.00 89.50 111 ASP A O 1
ATOM 892 N N . TYR A 1 112 ? 2.134 -4.338 7.625 1.00 89.81 112 TYR A N 1
ATOM 893 C CA . TYR A 1 112 ? 1.183 -4.292 6.516 1.00 89.81 112 TYR A CA 1
ATOM 894 C C . TYR A 1 112 ? 0.890 -2.870 6.006 1.00 89.81 112 TYR A C 1
ATOM 896 O O . TYR A 1 112 ? 0.454 -2.734 4.868 1.00 89.81 112 TYR A O 1
ATOM 904 N N . LEU A 1 113 ? 1.121 -1.817 6.799 1.00 93.06 113 LEU A N 1
ATOM 905 C CA . LEU A 1 113 ? 0.971 -0.421 6.367 1.00 93.06 113 LEU A CA 1
ATOM 906 C C . LEU A 1 113 ? 2.269 0.180 5.813 1.00 93.06 113 LEU A C 1
ATOM 908 O O . LEU A 1 113 ? 2.238 1.308 5.324 1.00 93.06 113 LEU A O 1
ATOM 912 N N . ASP A 1 114 ? 3.374 -0.558 5.874 1.00 93.19 114 ASP A N 1
ATOM 913 C CA . ASP A 1 114 ? 4.698 -0.141 5.414 1.00 93.19 114 ASP A CA 1
ATOM 914 C C . ASP A 1 114 ? 5.268 -1.175 4.422 1.00 93.19 114 ASP A C 1
ATOM 916 O O . ASP A 1 114 ? 6.217 -1.892 4.749 1.00 93.19 114 ASP A O 1
ATOM 920 N N . PRO A 1 115 ? 4.638 -1.346 3.239 1.00 96.00 115 PRO A N 1
ATOM 921 C CA . PRO A 1 115 ? 5.109 -2.276 2.217 1.00 96.00 115 PRO A CA 1
ATOM 922 C C . PRO A 1 115 ? 6.383 -1.769 1.530 1.00 96.00 115 PRO A C 1
ATOM 924 O O . PRO A 1 115 ? 6.550 -0.573 1.298 1.00 96.00 115 PRO A O 1
ATOM 927 N N . GLU A 1 116 ? 7.234 -2.702 1.115 1.00 96.25 116 GLU A N 1
ATOM 928 C CA . GLU A 1 116 ? 8.387 -2.408 0.261 1.00 96.25 116 GLU A CA 1
ATOM 929 C C . GLU A 1 116 ? 7.982 -2.339 -1.219 1.00 96.25 116 GLU A C 1
ATOM 931 O O . GLU A 1 116 ? 6.916 -2.824 -1.617 1.00 96.25 116 GLU A O 1
ATOM 936 N N . LEU A 1 117 ? 8.842 -1.752 -2.055 1.00 96.88 117 LEU A N 1
ATOM 937 C CA . LEU A 1 117 ? 8.626 -1.631 -3.495 1.00 96.88 117 LEU A CA 1
ATOM 938 C C . LEU A 1 117 ? 9.760 -2.267 -4.299 1.00 96.88 117 LEU A C 1
ATOM 940 O O . LEU A 1 117 ? 10.937 -2.110 -4.000 1.00 96.88 117 LEU A O 1
ATOM 944 N N . SER A 1 118 ? 9.384 -2.943 -5.382 1.00 96.38 118 SER A N 1
ATOM 945 C CA . SER A 1 118 ? 10.295 -3.418 -6.420 1.00 96.38 118 SER A CA 1
ATOM 946 C C . SER A 1 118 ? 9.927 -2.769 -7.748 1.00 96.38 118 SER A C 1
ATOM 948 O O . SER A 1 118 ? 8.787 -2.879 -8.205 1.00 96.38 118 SER A O 1
ATOM 950 N N . LEU A 1 119 ? 10.878 -2.069 -8.364 1.00 96.44 119 LEU A N 1
ATOM 951 C CA . LEU A 1 119 ? 10.662 -1.395 -9.641 1.00 96.44 119 LEU A CA 1
ATOM 952 C C . LEU A 1 119 ? 10.527 -2.401 -10.793 1.00 96.44 119 LEU A C 1
ATOM 954 O O . LEU A 1 119 ? 11.251 -3.390 -10.878 1.00 96.44 119 LEU A O 1
ATOM 958 N N . ILE A 1 120 ? 9.609 -2.115 -11.714 1.00 95.00 120 ILE A N 1
ATOM 959 C CA . ILE A 1 120 ? 9.421 -2.848 -12.970 1.00 95.00 120 ILE A CA 1
ATOM 960 C C . ILE A 1 120 ? 9.951 -1.955 -14.088 1.00 95.00 120 ILE A C 1
ATOM 962 O O . ILE A 1 120 ? 9.212 -1.228 -14.751 1.00 95.00 120 ILE A O 1
ATOM 966 N N . ILE A 1 121 ? 11.265 -1.996 -14.255 1.00 92.44 121 ILE A N 1
ATOM 967 C CA . ILE A 1 121 ? 12.020 -1.147 -15.175 1.00 92.44 121 ILE A CA 1
ATOM 968 C C . ILE A 1 121 ? 12.969 -1.993 -16.024 1.00 92.44 121 ILE A C 1
ATOM 970 O O . ILE A 1 121 ? 13.180 -3.174 -15.744 1.00 92.44 121 ILE A O 1
ATOM 974 N N . ASP A 1 122 ? 13.508 -1.397 -17.083 1.00 88.88 122 ASP A N 1
ATOM 975 C CA . ASP A 1 122 ? 14.610 -1.981 -17.844 1.00 88.88 122 ASP A CA 1
ATOM 976 C C . ASP A 1 122 ? 15.972 -1.661 -17.211 1.00 88.88 122 ASP A C 1
ATOM 978 O O . ASP A 1 122 ? 16.173 -0.576 -16.662 1.00 88.88 122 ASP A O 1
ATOM 982 N N . ASP A 1 123 ? 16.946 -2.552 -17.390 1.00 83.56 123 ASP A N 1
ATOM 983 C CA . ASP A 1 123 ? 18.313 -2.406 -16.860 1.00 83.56 123 ASP A CA 1
ATOM 984 C C . ASP A 1 123 ? 19.103 -1.271 -17.547 1.00 83.56 123 ASP A C 1
ATOM 986 O O . ASP A 1 123 ? 20.242 -0.980 -17.194 1.00 83.56 123 ASP A O 1
ATOM 990 N N . ILE A 1 124 ? 18.522 -0.665 -18.586 1.00 85.69 124 ILE A N 1
ATOM 991 C CA . ILE A 1 124 ? 19.074 0.470 -19.342 1.00 85.69 124 ILE A CA 1
ATOM 992 C C . ILE A 1 124 ? 19.064 1.753 -18.502 1.00 85.69 124 ILE A C 1
ATOM 994 O O . ILE A 1 124 ? 19.865 2.652 -18.748 1.00 85.69 124 ILE A O 1
ATOM 998 N N . ILE A 1 125 ? 18.142 1.857 -17.542 1.00 88.12 125 ILE A N 1
ATOM 999 C CA . ILE A 1 125 ? 17.942 3.067 -16.745 1.00 88.12 125 ILE A CA 1
ATOM 1000 C C . ILE A 1 125 ? 19.103 3.232 -15.765 1.00 88.12 125 ILE A C 1
ATOM 1002 O O . ILE A 1 125 ? 19.456 2.300 -15.045 1.00 88.12 125 ILE A O 1
ATOM 1006 N N . GLU A 1 126 ? 19.673 4.433 -15.701 1.00 89.69 126 GLU A N 1
ATOM 1007 C CA . GLU A 1 126 ? 20.764 4.749 -14.780 1.00 89.69 126 GLU A CA 1
ATOM 1008 C C . GLU A 1 126 ? 20.329 4.618 -13.318 1.00 89.69 126 GLU A C 1
ATOM 1010 O O . GLU A 1 126 ? 19.247 5.066 -12.939 1.00 89.69 126 GLU A O 1
ATOM 1015 N N . ILE A 1 127 ? 21.209 4.082 -12.466 1.00 91.81 127 ILE A N 1
ATOM 1016 C CA . ILE A 1 127 ? 20.942 3.838 -11.035 1.00 91.81 127 ILE A CA 1
ATOM 1017 C C . ILE A 1 127 ? 20.428 5.102 -10.323 1.00 91.81 127 ILE A C 1
ATOM 1019 O O . ILE A 1 127 ? 19.542 5.020 -9.473 1.00 91.81 127 ILE A O 1
ATOM 1023 N N . ALA A 1 128 ? 20.939 6.281 -10.692 1.00 92.88 128 ALA A N 1
ATOM 1024 C CA . ALA A 1 128 ? 20.494 7.554 -10.130 1.00 92.88 128 ALA A CA 1
ATOM 1025 C C . ALA A 1 128 ? 19.011 7.847 -10.426 1.00 92.88 128 ALA A C 1
ATOM 1027 O O . ALA A 1 128 ? 18.287 8.300 -9.542 1.00 92.88 128 ALA A O 1
ATOM 1028 N N . GLU A 1 129 ? 18.543 7.559 -11.641 1.00 93.12 129 GLU A N 1
ATOM 1029 C CA . GLU A 1 129 ? 17.145 7.751 -12.040 1.00 93.12 129 GLU A CA 1
ATOM 1030 C C . GLU A 1 129 ? 16.236 6.668 -11.446 1.00 93.12 129 GLU A C 1
ATOM 1032 O O . GLU A 1 129 ? 15.126 6.974 -11.010 1.00 93.12 129 GLU A O 1
ATOM 1037 N N . GLN A 1 130 ? 16.727 5.427 -11.329 1.00 94.50 130 GLN A N 1
ATOM 1038 C CA . GLN A 1 130 ? 16.012 4.362 -10.616 1.00 94.50 130 GLN A CA 1
ATOM 1039 C C . GLN A 1 130 ? 15.746 4.759 -9.161 1.00 94.50 130 GLN A C 1
ATOM 1041 O O . GLN A 1 130 ? 14.615 4.660 -8.688 1.00 94.50 130 GLN A O 1
ATOM 1046 N N . LYS A 1 131 ? 16.769 5.274 -8.469 1.00 95.31 131 LYS A N 1
ATOM 1047 C CA . LYS A 1 131 ? 16.656 5.717 -7.077 1.00 95.31 131 LYS A CA 1
ATOM 1048 C C . LYS A 1 131 ? 15.661 6.869 -6.919 1.00 95.31 131 LYS A C 1
ATOM 1050 O O . LYS A 1 131 ? 14.814 6.808 -6.034 1.00 95.31 131 LYS A O 1
ATOM 1055 N N . LYS A 1 132 ? 15.702 7.874 -7.804 1.00 95.62 132 LYS A N 1
ATOM 1056 C CA . LYS A 1 132 ? 14.723 8.979 -7.805 1.00 95.62 132 LYS A CA 1
ATOM 1057 C C . LYS A 1 132 ? 13.290 8.474 -7.963 1.00 95.62 132 LYS A C 1
ATOM 1059 O O . LYS A 1 132 ? 12.401 8.915 -7.239 1.00 95.62 132 LYS A O 1
ATOM 1064 N N . LEU A 1 133 ? 13.066 7.549 -8.900 1.00 95.81 133 LEU A N 1
ATOM 1065 C CA . LEU A 1 133 ? 11.750 6.947 -9.100 1.00 95.81 133 LEU A CA 1
ATOM 1066 C C . LEU A 1 133 ? 11.311 6.157 -7.863 1.00 95.81 133 LEU A C 1
ATOM 1068 O O . LEU A 1 133 ? 10.169 6.294 -7.435 1.00 95.81 133 LEU A O 1
ATOM 1072 N N . GLN A 1 134 ? 12.204 5.353 -7.284 1.00 96.50 134 GLN A N 1
ATOM 1073 C CA . GLN A 1 134 ? 11.911 4.566 -6.090 1.00 96.50 134 GLN A CA 1
ATOM 1074 C C . GLN A 1 134 ? 11.496 5.457 -4.914 1.00 96.50 134 GLN A C 1
ATOM 1076 O O . GLN A 1 134 ? 10.411 5.266 -4.373 1.00 96.50 134 GLN A O 1
ATOM 1081 N N . GLU A 1 135 ? 12.296 6.472 -4.578 1.00 96.50 135 GLU A N 1
ATOM 1082 C CA . GLU A 1 135 ? 12.001 7.414 -3.489 1.00 96.50 135 GLU A CA 1
ATOM 1083 C C . GLU A 1 135 ? 10.660 8.132 -3.703 1.00 96.50 135 GLU A C 1
ATOM 1085 O O . GLU A 1 135 ? 9.872 8.304 -2.768 1.00 96.50 135 GLU A O 1
ATOM 1090 N N . TYR A 1 136 ? 10.366 8.522 -4.947 1.00 96.75 136 TYR A N 1
ATOM 1091 C CA . TYR A 1 136 ? 9.091 9.139 -5.296 1.00 96.75 136 TYR A CA 1
ATOM 1092 C C . TYR A 1 136 ? 7.907 8.181 -5.099 1.00 96.75 136 TYR A C 1
ATOM 1094 O O . TYR A 1 136 ? 6.911 8.562 -4.483 1.00 96.75 136 TYR A O 1
ATOM 1102 N N . LEU A 1 137 ? 8.004 6.939 -5.587 1.00 96.88 137 LEU A N 1
ATOM 1103 C CA . LEU A 1 137 ? 6.930 5.951 -5.460 1.00 96.88 137 LEU A CA 1
ATOM 1104 C C . LEU A 1 137 ? 6.697 5.534 -4.004 1.00 96.88 137 LEU A C 1
ATOM 1106 O O . LEU A 1 137 ? 5.545 5.386 -3.597 1.00 96.88 137 LEU A O 1
ATOM 1110 N N . GLU A 1 138 ? 7.761 5.387 -3.213 1.00 96.38 138 GLU A N 1
ATOM 1111 C CA . GLU A 1 138 ? 7.675 5.116 -1.774 1.00 96.38 138 GLU A CA 1
ATOM 1112 C C . GLU A 1 138 ? 6.962 6.262 -1.044 1.00 96.38 138 GLU A C 1
ATOM 1114 O O . GLU A 1 138 ? 6.033 6.030 -0.263 1.00 96.38 138 GLU A O 1
ATOM 1119 N N . LYS A 1 139 ? 7.331 7.514 -1.349 1.00 96.38 139 LYS A N 1
ATOM 1120 C CA . LYS A 1 139 ? 6.670 8.702 -0.797 1.00 96.38 139 LYS A CA 1
ATOM 1121 C C . LYS A 1 139 ? 5.194 8.758 -1.190 1.00 96.38 139 LYS A C 1
ATOM 1123 O O . LYS A 1 139 ? 4.345 8.913 -0.314 1.00 96.38 139 LYS A O 1
ATOM 1128 N N . TRP A 1 140 ? 4.884 8.591 -2.474 1.00 96.88 140 TRP A N 1
ATOM 1129 C CA . TRP A 1 140 ? 3.514 8.596 -2.987 1.00 96.88 140 TRP A CA 1
ATOM 1130 C C . TRP A 1 140 ? 2.653 7.516 -2.319 1.00 96.88 140 TRP A C 1
ATOM 1132 O O . TRP A 1 140 ? 1.533 7.785 -1.877 1.00 96.88 140 TRP A O 1
ATOM 1142 N N . LEU A 1 141 ? 3.188 6.299 -2.186 1.00 96.69 141 LEU A N 1
ATOM 1143 C CA . LEU A 1 141 ? 2.491 5.190 -1.543 1.00 96.69 141 LEU A CA 1
ATOM 1144 C C . LEU A 1 141 ? 2.207 5.502 -0.075 1.00 96.69 141 LEU A C 1
ATOM 1146 O O . LEU A 1 141 ? 1.075 5.347 0.385 1.00 96.69 141 LEU A O 1
ATOM 1150 N N . LYS A 1 142 ? 3.215 5.997 0.646 1.00 95.81 142 LYS A N 1
ATOM 1151 C CA . LYS A 1 142 ? 3.083 6.392 2.047 1.00 95.81 142 LYS A CA 1
ATOM 1152 C C . LYS A 1 142 ? 2.050 7.500 2.232 1.00 95.81 142 LYS A C 1
ATOM 1154 O O . LYS A 1 142 ? 1.229 7.415 3.139 1.00 95.81 142 LYS A O 1
ATOM 1159 N N . GLU A 1 143 ? 2.040 8.512 1.369 1.00 95.94 143 GLU A N 1
ATOM 1160 C CA . GLU A 1 143 ? 1.035 9.582 1.385 1.00 95.94 143 GLU A CA 1
ATOM 1161 C C . GLU A 1 143 ? -0.376 9.042 1.125 1.00 95.94 143 GLU A C 1
ATOM 1163 O O . GLU A 1 143 ? -1.303 9.377 1.866 1.00 95.94 143 GLU A O 1
ATOM 1168 N N . LYS A 1 144 ? -0.540 8.137 0.152 1.00 95.81 144 LYS A N 1
ATOM 1169 C CA . LYS A 1 144 ? -1.825 7.486 -0.139 1.00 95.81 144 LYS A CA 1
ATOM 1170 C C . LYS A 1 144 ? -2.332 6.658 1.047 1.00 95.81 144 LYS A C 1
ATOM 1172 O O . LYS A 1 144 ? -3.499 6.787 1.425 1.00 95.81 144 LYS A O 1
ATOM 1177 N N . ILE A 1 145 ? -1.467 5.846 1.662 1.00 96.00 145 ILE A N 1
ATOM 1178 C CA . ILE A 1 145 ? -1.793 5.060 2.864 1.00 96.00 145 ILE A CA 1
ATOM 1179 C C . ILE A 1 145 ? -2.154 5.995 4.022 1.00 96.00 145 ILE A C 1
ATOM 1181 O O . ILE A 1 145 ? -3.200 5.813 4.648 1.00 96.00 145 ILE A O 1
ATOM 1185 N N . ASN A 1 146 ? -1.351 7.034 4.262 1.00 95.62 146 ASN A N 1
ATOM 1186 C CA . ASN A 1 146 ? -1.591 8.021 5.314 1.00 95.62 146 ASN A CA 1
ATOM 1187 C C . ASN A 1 146 ? -2.907 8.770 5.141 1.00 95.62 146 ASN A C 1
ATOM 1189 O O . ASN A 1 146 ? -3.581 9.052 6.128 1.00 95.62 146 ASN A O 1
ATOM 1193 N N . PHE A 1 147 ? -3.287 9.084 3.907 1.00 95.56 147 PHE A N 1
ATOM 1194 C CA . PHE A 1 147 ? -4.528 9.783 3.617 1.00 95.56 147 PHE A CA 1
ATOM 1195 C C . PHE A 1 147 ? -5.752 8.883 3.829 1.00 95.56 147 PHE A C 1
ATOM 1197 O O . PHE A 1 147 ? -6.667 9.236 4.577 1.00 95.56 147 PHE A O 1
ATOM 1204 N N . ILE A 1 148 ? -5.760 7.697 3.213 1.00 95.88 148 ILE A N 1
ATOM 1205 C CA . ILE A 1 148 ? -6.926 6.799 3.203 1.00 95.88 148 ILE A CA 1
ATOM 1206 C C . ILE A 1 148 ? -7.092 6.089 4.552 1.00 95.88 148 ILE A C 1
ATOM 1208 O O . ILE A 1 148 ? -8.208 5.952 5.057 1.00 95.88 148 ILE A O 1
ATOM 1212 N N . LEU A 1 149 ? -5.986 5.651 5.160 1.00 95.56 149 LEU A N 1
ATOM 1213 C CA . LEU A 1 149 ? -5.960 4.875 6.405 1.00 95.56 149 LEU A CA 1
ATOM 1214 C C . LEU A 1 149 ? -5.537 5.712 7.613 1.00 95.56 149 LEU A C 1
ATOM 1216 O O . LEU A 1 149 ? -5.145 5.155 8.640 1.00 95.56 149 LEU A O 1
ATOM 1220 N N . LYS A 1 150 ? -5.690 7.040 7.528 1.00 94.31 150 LYS A N 1
ATOM 1221 C CA . LYS A 1 150 ? -5.320 7.994 8.581 1.00 94.31 150 LYS A CA 1
ATOM 1222 C C . LYS A 1 150 ? -5.749 7.550 9.977 1.00 94.31 150 LYS A C 1
ATOM 1224 O O . LYS A 1 150 ? -4.950 7.561 10.900 1.00 94.31 150 LYS A O 1
ATOM 1229 N N . SER A 1 151 ? -6.989 7.080 10.133 1.00 92.44 151 SER A N 1
ATOM 1230 C CA . SER A 1 151 ? -7.504 6.655 11.441 1.00 92.44 151 SER A CA 1
ATOM 1231 C C . SER A 1 151 ? -6.748 5.473 12.061 1.00 92.44 151 SER A C 1
ATOM 1233 O O . SER A 1 151 ? -6.687 5.382 13.280 1.00 92.44 151 SER A O 1
ATOM 1235 N N . LEU A 1 152 ? -6.174 4.566 11.258 1.00 92.38 152 LEU A N 1
ATOM 1236 C CA . LEU A 1 152 ? -5.321 3.487 11.781 1.00 92.38 152 LEU A CA 1
ATOM 1237 C C . LEU A 1 152 ? -3.964 4.019 12.233 1.00 92.38 152 LEU A C 1
ATOM 1239 O O . LEU A 1 152 ? -3.463 3.618 13.281 1.00 92.38 152 LEU A O 1
ATOM 1243 N N . ILE A 1 153 ? -3.382 4.924 11.451 1.00 93.00 153 ILE A N 1
ATOM 1244 C CA . ILE A 1 153 ? -2.069 5.505 11.737 1.00 93.00 153 ILE A CA 1
ATOM 1245 C C . ILE A 1 153 ? -2.136 6.425 12.956 1.00 93.00 153 ILE A C 1
ATOM 1247 O O . ILE A 1 153 ? -1.274 6.348 13.832 1.00 93.00 153 ILE A O 1
ATOM 1251 N N . ASP A 1 154 ? -3.192 7.227 13.069 1.00 92.81 154 ASP A N 1
ATOM 1252 C CA . ASP A 1 154 ? -3.452 8.072 14.233 1.00 92.81 154 ASP A CA 1
ATOM 1253 C C . ASP A 1 154 ? -3.638 7.213 15.502 1.00 92.81 154 ASP A C 1
ATOM 1255 O O . ASP A 1 154 ? -3.120 7.562 16.559 1.00 92.81 154 ASP A O 1
ATOM 1259 N N . LEU A 1 155 ? -4.299 6.045 15.410 1.00 91.56 155 LEU A N 1
ATOM 1260 C CA . LEU A 1 155 ? -4.383 5.097 16.534 1.00 91.56 155 LEU A CA 1
ATOM 1261 C C . LEU A 1 155 ? -3.019 4.506 16.910 1.00 91.56 155 LEU A C 1
ATOM 1263 O O . LEU A 1 155 ? -2.695 4.439 18.094 1.00 91.56 155 LEU A O 1
ATOM 1267 N N . ARG A 1 156 ? -2.222 4.071 15.926 1.00 89.38 156 ARG A N 1
ATOM 1268 C CA . ARG A 1 156 ? -0.881 3.506 16.161 1.00 89.38 156 ARG A CA 1
ATOM 1269 C C . ARG A 1 156 ? 0.057 4.520 16.813 1.00 89.38 156 ARG A C 1
ATOM 1271 O O . ARG A 1 156 ? 0.875 4.159 17.653 1.00 89.38 156 ARG A O 1
ATOM 1278 N N . SER A 1 157 ? -0.040 5.777 16.391 1.00 89.31 157 SER A N 1
ATOM 1279 C CA . SER A 1 157 ? 0.825 6.871 16.837 1.00 89.31 157 SER A CA 1
ATOM 1280 C C . SER A 1 157 ? 0.310 7.590 18.090 1.00 89.31 157 SER A C 1
ATOM 1282 O O . SER A 1 157 ? 0.930 8.556 18.539 1.00 89.31 157 SER A O 1
ATOM 1284 N N . LEU A 1 158 ? -0.793 7.111 18.680 1.00 91.25 158 LEU A N 1
ATOM 1285 C CA . LEU A 1 158 ? -1.437 7.725 19.834 1.00 91.25 158 LEU A CA 1
ATOM 1286 C C . LEU A 1 158 ? -0.508 7.753 21.055 1.00 91.25 158 LEU A C 1
ATOM 1288 O O . LEU A 1 158 ? -0.217 6.730 21.680 1.00 91.25 158 LEU A O 1
ATOM 1292 N N . LYS A 1 159 ? -0.088 8.960 21.433 1.00 89.38 159 LYS A N 1
ATOM 1293 C CA . LYS A 1 159 ? 0.657 9.218 22.666 1.00 89.38 159 LYS A CA 1
ATOM 1294 C C . LYS A 1 159 ? -0.327 9.563 23.773 1.00 89.38 159 LYS A C 1
ATOM 1296 O O . LYS A 1 159 ? -0.705 10.720 23.911 1.00 89.38 159 LYS A O 1
ATOM 1301 N N . GLU A 1 160 ? -0.731 8.554 24.542 1.00 90.81 160 GLU A N 1
ATOM 1302 C CA . GLU A 1 160 ? -1.604 8.747 25.700 1.00 90.81 160 GLU A CA 1
ATOM 1303 C C . GLU A 1 160 ? -1.065 8.140 26.990 1.00 90.81 160 GLU A C 1
ATOM 1305 O O . GLU A 1 160 ? -0.454 7.067 26.990 1.00 90.81 160 GLU A O 1
ATOM 1310 N N . SER A 1 161 ? -1.321 8.819 28.108 1.00 88.00 161 SER A N 1
ATOM 1311 C CA . SER A 1 161 ? -0.866 8.376 29.432 1.00 88.00 161 SER A CA 1
ATOM 1312 C C . SER A 1 161 ? -1.673 7.172 29.929 1.00 88.00 161 SER A C 1
ATOM 1314 O O . SER A 1 161 ? -1.113 6.225 30.488 1.00 88.00 161 SER A O 1
ATOM 1316 N N . ASN A 1 162 ? -2.980 7.152 29.648 1.00 90.12 162 ASN A N 1
ATOM 1317 C CA . ASN A 1 162 ? -3.878 6.086 30.076 1.00 90.12 162 ASN A CA 1
ATOM 1318 C C . ASN A 1 162 ? -3.566 4.761 29.351 1.00 90.12 162 ASN A C 1
ATOM 1320 O O . ASN A 1 162 ? -3.679 4.637 28.126 1.00 90.12 162 ASN A O 1
ATOM 1324 N N . SER A 1 163 ? -3.205 3.733 30.124 1.00 90.31 163 SER A N 1
ATOM 1325 C CA . SER A 1 163 ? -2.844 2.406 29.611 1.00 90.31 163 SER A CA 1
ATOM 1326 C C . SER A 1 163 ? -4.003 1.684 28.918 1.00 90.31 163 SER A C 1
ATOM 1328 O O . SER A 1 163 ? -3.769 0.969 27.945 1.00 90.31 163 SER A O 1
ATOM 1330 N N . SER A 1 164 ? -5.249 1.902 29.351 1.00 90.62 164 SER A N 1
ATOM 1331 C CA . SER A 1 164 ? -6.433 1.266 28.754 1.00 90.62 164 SER A CA 1
ATOM 1332 C C . SER A 1 164 ? -6.749 1.837 27.371 1.00 90.62 164 SER A C 1
ATOM 1334 O O . SER A 1 164 ? -7.128 1.083 26.473 1.00 90.62 164 SER A O 1
ATOM 1336 N N . ILE A 1 165 ? -6.546 3.146 27.169 1.00 93.31 165 ILE A N 1
ATOM 1337 C CA . ILE A 1 165 ? -6.685 3.782 25.848 1.00 93.31 165 ILE A CA 1
ATOM 1338 C C . ILE A 1 165 ? -5.654 3.197 24.884 1.00 93.31 165 ILE A C 1
ATOM 1340 O O . ILE A 1 165 ? -6.019 2.744 23.800 1.00 93.31 165 ILE A O 1
ATOM 1344 N N . ARG A 1 166 ? -4.378 3.161 25.293 1.00 92.62 166 ARG A N 1
ATOM 1345 C CA . ARG A 1 166 ? -3.294 2.615 24.464 1.00 92.62 166 ARG A CA 1
ATOM 1346 C C . ARG A 1 166 ? -3.507 1.142 24.132 1.00 92.62 166 ARG A C 1
ATOM 1348 O O . ARG A 1 166 ? -3.344 0.760 22.978 1.00 92.62 166 ARG A O 1
ATOM 1355 N N . ALA A 1 167 ? -3.921 0.334 25.108 1.00 91.44 167 ALA A N 1
ATOM 1356 C CA . ALA A 1 167 ? -4.205 -1.081 24.891 1.00 91.44 167 ALA A CA 1
ATOM 1357 C C . ALA A 1 167 ? -5.318 -1.280 23.851 1.00 91.44 167 ALA A C 1
ATOM 1359 O O . ALA A 1 167 ? -5.156 -2.071 22.923 1.00 91.44 167 ALA A O 1
ATOM 1360 N N . LEU A 1 168 ? -6.422 -0.531 23.956 1.00 94.12 168 LEU A N 1
ATOM 1361 C CA . LEU A 1 168 ? -7.517 -0.631 22.992 1.00 94.12 168 LEU A CA 1
ATOM 1362 C C . LEU A 1 168 ? -7.122 -0.104 21.604 1.00 94.12 168 LEU A C 1
ATOM 1364 O O . LEU A 1 168 ? -7.481 -0.721 20.603 1.00 94.12 168 LEU A O 1
ATOM 1368 N N . ALA A 1 169 ? -6.371 0.999 21.529 1.00 94.25 169 ALA A N 1
ATOM 1369 C CA . ALA A 1 169 ? -5.856 1.540 20.271 1.00 94.25 169 ALA A CA 1
ATOM 1370 C C . ALA A 1 169 ? -4.929 0.541 19.561 1.00 94.25 169 ALA A C 1
ATOM 1372 O O . ALA A 1 169 ? -5.089 0.297 18.366 1.00 94.25 169 ALA A O 1
ATOM 1373 N N . TYR A 1 170 ? -4.026 -0.094 20.312 1.00 91.94 170 TYR A N 1
ATOM 1374 C CA . TYR A 1 170 ? -3.132 -1.127 19.801 1.00 91.94 170 TYR A CA 1
ATOM 1375 C C . TYR A 1 170 ? -3.902 -2.360 19.311 1.00 91.94 170 TYR A C 1
ATOM 1377 O O . TYR A 1 170 ? -3.710 -2.799 18.182 1.00 91.94 170 TYR A O 1
ATOM 1385 N N . GLN A 1 171 ? -4.853 -2.869 20.101 1.00 92.88 171 GLN A N 1
ATOM 1386 C CA . GLN A 1 171 ? -5.698 -3.996 19.689 1.00 92.88 171 GLN A CA 1
ATOM 1387 C C . GLN A 1 171 ? -6.509 -3.680 18.428 1.00 92.88 171 GLN A C 1
ATOM 1389 O O . GLN A 1 171 ? -6.650 -4.536 17.553 1.00 92.88 171 GLN A O 1
ATOM 1394 N N . LEU A 1 172 ? -7.036 -2.455 18.312 1.00 93.62 172 LEU A N 1
ATOM 1395 C CA . LEU A 1 172 ? -7.735 -2.017 17.107 1.00 93.62 172 LEU A CA 1
ATOM 1396 C C . LEU A 1 172 ? -6.779 -2.020 15.919 1.00 93.62 172 LEU A C 1
ATOM 1398 O O . LEU A 1 172 ? -7.123 -2.587 14.892 1.00 93.62 172 LEU A O 1
ATOM 1402 N N . TYR A 1 173 ? -5.589 -1.442 16.057 1.00 92.31 173 TYR A N 1
ATOM 1403 C CA . TYR A 1 173 ? -4.581 -1.411 15.001 1.00 92.31 173 TYR A CA 1
ATOM 1404 C C . TYR A 1 173 ? -4.196 -2.814 14.495 1.00 92.31 173 TYR A C 1
ATOM 1406 O O . TYR A 1 173 ? -4.255 -3.063 13.288 1.00 92.31 173 TYR A O 1
ATOM 1414 N N . GLU A 1 174 ? -3.889 -3.741 15.406 1.00 89.44 174 GLU A N 1
ATOM 1415 C CA . GLU A 1 174 ? -3.514 -5.129 15.085 1.00 89.44 174 GLU A CA 1
ATOM 1416 C C . GLU A 1 174 ? -4.642 -5.890 14.371 1.00 89.44 174 GLU A C 1
ATOM 1418 O O . GLU A 1 174 ? -4.406 -6.713 13.488 1.00 89.44 174 GLU A O 1
ATOM 1423 N N . ASN A 1 175 ? -5.898 -5.578 14.697 1.00 90.38 175 ASN A N 1
ATOM 1424 C CA . ASN A 1 175 ? -7.073 -6.208 14.093 1.00 90.38 175 ASN A CA 1
ATOM 1425 C C . ASN A 1 175 ? -7.669 -5.360 12.959 1.00 90.38 175 ASN A C 1
ATOM 1427 O O . ASN A 1 175 ? -8.875 -5.391 12.704 1.00 90.38 175 ASN A O 1
ATOM 1431 N N . ASN A 1 176 ? -6.831 -4.585 12.262 1.00 89.62 176 ASN A N 1
ATOM 1432 C CA . ASN A 1 176 ? -7.217 -3.764 11.113 1.00 89.62 176 ASN A CA 1
ATOM 1433 C C . ASN A 1 176 ? -8.395 -2.810 11.399 1.00 89.62 176 ASN A C 1
ATOM 1435 O O . ASN A 1 176 ? -9.171 -2.480 10.508 1.00 89.62 176 ASN A O 1
ATOM 1439 N N . GLY A 1 177 ? -8.562 -2.368 12.637 1.00 92.69 177 GLY A N 1
ATOM 1440 C CA . GLY A 1 177 ? -9.562 -1.399 13.066 1.00 92.69 177 GLY A CA 1
ATOM 1441 C C . GLY A 1 177 ? -10.941 -1.971 13.377 1.00 92.69 177 GLY A C 1
ATOM 1442 O O . GLY A 1 177 ? -11.876 -1.179 13.483 1.00 92.69 177 GLY A O 1
ATOM 1443 N N . VAL A 1 178 ? -11.098 -3.292 13.530 1.00 93.31 178 VAL A N 1
ATOM 1444 C CA . VAL A 1 178 ? -12.366 -3.925 13.941 1.00 93.31 178 VAL A CA 1
ATOM 1445 C C . VAL A 1 178 ? -12.109 -4.984 15.011 1.00 93.31 178 VAL A C 1
ATOM 1447 O O . VAL A 1 178 ? -11.313 -5.896 14.824 1.00 93.31 178 VAL A O 1
ATOM 1450 N N . LEU A 1 179 ? -12.826 -4.900 16.130 1.00 92.81 179 LEU A N 1
ATOM 1451 C CA . LEU A 1 179 ? -12.749 -5.854 17.235 1.00 92.81 179 LEU A CA 1
ATOM 1452 C C . LEU A 1 179 ? -14.138 -6.306 17.660 1.00 92.81 179 LEU A C 1
ATOM 1454 O O . LEU A 1 179 ? -15.052 -5.489 17.776 1.00 92.81 179 LEU A O 1
ATOM 1458 N N . LYS A 1 180 ? -14.277 -7.592 17.993 1.00 91.81 180 LYS A N 1
ATOM 1459 C CA . LYS A 1 180 ? -15.448 -8.074 18.734 1.00 91.81 180 LYS A CA 1
ATOM 1460 C C . LYS A 1 180 ? -15.397 -7.515 20.151 1.00 91.81 180 LYS A C 1
ATOM 1462 O O . LYS A 1 180 ? -14.366 -7.599 20.817 1.00 91.81 180 LYS A O 1
ATOM 1467 N N . ARG A 1 181 ? -16.512 -6.957 20.613 1.00 93.06 181 ARG A N 1
ATOM 1468 C CA . ARG A 1 181 ? -16.622 -6.280 21.908 1.00 93.06 181 ARG A CA 1
ATOM 1469 C C . ARG A 1 181 ? -16.262 -7.205 23.069 1.00 93.06 181 ARG A C 1
ATOM 1471 O O . ARG A 1 181 ? -15.587 -6.765 23.996 1.00 93.06 181 ARG A O 1
ATOM 1478 N N . ASP A 1 182 ? -16.640 -8.477 22.980 1.00 91.62 182 ASP A N 1
ATOM 1479 C CA . ASP A 1 182 ? -16.399 -9.467 24.035 1.00 91.62 182 ASP A CA 1
ATOM 1480 C C . ASP A 1 182 ? -14.904 -9.690 24.290 1.00 91.62 182 ASP A C 1
ATOM 1482 O O . ASP A 1 182 ? -14.486 -9.783 25.444 1.00 91.62 182 ASP A O 1
ATOM 1486 N N . LYS A 1 183 ? -14.080 -9.639 23.231 1.00 90.69 183 LYS A N 1
ATOM 1487 C CA . LYS A 1 183 ? -12.615 -9.784 23.316 1.00 90.69 183 LYS A CA 1
ATOM 1488 C C . LYS A 1 183 ? -11.921 -8.634 24.048 1.00 90.69 183 LYS A C 1
ATOM 1490 O O . LYS A 1 183 ? -10.776 -8.780 24.453 1.00 90.69 183 LYS A O 1
ATOM 1495 N N . VAL A 1 184 ? -12.583 -7.486 24.193 1.00 91.00 184 VAL A N 1
ATOM 1496 C CA . VAL A 1 184 ? -12.018 -6.279 24.822 1.00 91.00 184 VAL A CA 1
ATOM 1497 C C . VAL A 1 184 ? -12.873 -5.750 25.969 1.00 91.00 184 VAL A C 1
ATOM 1499 O O . VAL A 1 184 ? -12.723 -4.603 26.392 1.00 91.00 184 VAL A O 1
ATOM 1502 N N . SER A 1 185 ? -13.776 -6.579 26.493 1.00 90.31 185 SER A N 1
ATOM 1503 C CA . SER A 1 185 ? -14.748 -6.181 27.513 1.00 90.31 185 SER A CA 1
ATOM 1504 C C . SER A 1 185 ? -14.090 -5.617 28.780 1.00 90.31 185 SER A C 1
ATOM 1506 O O . SER A 1 185 ? -14.576 -4.626 29.328 1.00 90.31 185 SER A O 1
ATOM 1508 N N . GLU A 1 186 ? -12.955 -6.173 29.206 1.00 87.88 186 GLU A N 1
ATOM 1509 C CA . GLU A 1 186 ? -12.194 -5.702 30.368 1.00 87.88 186 GLU A CA 1
ATOM 1510 C C . GLU A 1 186 ? -11.654 -4.280 30.190 1.00 87.88 186 GLU A C 1
ATOM 1512 O O . GLU A 1 186 ? -11.813 -3.445 31.082 1.00 87.88 186 GLU A O 1
ATOM 1517 N N . TYR A 1 187 ? -11.073 -3.971 29.026 1.00 85.50 187 TYR A N 1
ATOM 1518 C CA . TYR A 1 187 ? -10.602 -2.620 28.714 1.00 85.50 187 TYR A CA 1
ATOM 1519 C C . TYR A 1 187 ? -11.776 -1.642 28.661 1.00 85.50 187 TYR A C 1
ATOM 1521 O O . TYR A 1 187 ? -11.708 -0.550 29.213 1.00 85.50 187 TYR A O 1
ATOM 1529 N N . LEU A 1 188 ? -12.895 -2.051 28.056 1.00 90.00 188 LEU A N 1
ATOM 1530 C CA . LEU A 1 188 ? -14.080 -1.204 27.918 1.00 90.00 188 LEU A CA 1
ATOM 1531 C C . LEU A 1 188 ? -14.723 -0.824 29.253 1.00 90.00 188 LEU A C 1
ATOM 1533 O O . LEU A 1 188 ? -15.267 0.280 29.356 1.00 90.00 188 LEU A O 1
ATOM 1537 N N . LYS A 1 189 ? -14.668 -1.714 30.252 1.00 90.56 189 LYS A N 1
ATOM 1538 C CA . LYS A 1 189 ? -15.143 -1.446 31.619 1.00 90.56 189 LYS A CA 1
ATOM 1539 C C . LYS A 1 189 ? -14.289 -0.394 32.331 1.00 90.56 189 LYS A C 1
ATOM 1541 O O . LYS A 1 189 ? -14.829 0.376 33.113 1.00 90.56 189 LYS A O 1
ATOM 1546 N N . LYS A 1 190 ? -12.988 -0.339 32.028 1.00 89.69 190 LYS A N 1
ATOM 1547 C CA . LYS A 1 190 ? -12.027 0.617 32.608 1.00 89.69 190 LYS A CA 1
ATOM 1548 C C . LYS A 1 190 ? -12.041 1.997 31.937 1.00 89.69 190 LYS A C 1
ATOM 1550 O O . LYS A 1 190 ? -11.414 2.917 32.444 1.00 89.69 190 LYS A O 1
ATOM 1555 N N . LEU A 1 191 ? -12.725 2.147 30.800 1.00 92.31 191 LEU A N 1
ATOM 1556 C CA . LEU A 1 191 ? -12.819 3.414 30.070 1.00 92.31 191 LEU A CA 1
ATOM 1557 C C . LEU A 1 191 ? -14.063 4.203 30.499 1.00 92.31 191 LEU A C 1
ATOM 1559 O O . LEU A 1 191 ? -15.193 3.767 30.238 1.00 92.31 191 LEU A O 1
ATOM 1563 N N . GLY A 1 192 ? -13.846 5.382 31.083 1.00 93.00 192 GLY A N 1
ATOM 1564 C CA . GLY A 1 192 ? -14.868 6.382 31.367 1.00 93.00 192 GLY A CA 1
ATOM 1565 C C . GLY A 1 192 ? -15.310 7.150 30.116 1.00 93.00 192 GLY A C 1
ATOM 1566 O O . GLY A 1 192 ? -15.026 6.770 28.974 1.00 93.00 192 GLY A O 1
ATOM 1567 N N . GLN A 1 193 ? -16.093 8.216 30.305 1.00 93.88 193 GLN A N 1
ATOM 1568 C CA . GLN A 1 193 ? -16.612 8.999 29.175 1.00 93.88 193 GLN A CA 1
ATOM 1569 C C . GLN A 1 193 ? -15.537 9.859 28.514 1.00 93.88 193 GLN A C 1
ATOM 1571 O O . GLN A 1 193 ? -15.546 9.969 27.285 1.00 93.88 193 GLN A O 1
ATOM 1576 N N . ASP A 1 194 ? -14.603 10.401 29.291 1.00 93.62 194 ASP A N 1
ATOM 1577 C CA . ASP A 1 194 ? -13.521 11.238 28.776 1.00 93.62 194 ASP A CA 1
ATOM 1578 C C . ASP A 1 194 ? -12.532 10.413 27.948 1.00 93.62 194 ASP A C 1
ATOM 1580 O O . ASP A 1 194 ? -12.217 10.777 26.813 1.00 93.62 194 ASP A O 1
ATOM 1584 N N . GLU A 1 195 ? -12.159 9.217 28.411 1.00 93.88 195 GLU A N 1
ATOM 1585 C CA . GLU A 1 195 ? -11.305 8.310 27.641 1.00 93.88 195 GLU A CA 1
ATOM 1586 C C . GLU A 1 195 ? -11.983 7.848 26.347 1.00 93.88 195 GLU A C 1
ATOM 1588 O O . GLU A 1 195 ? -11.368 7.773 25.278 1.00 93.88 195 GLU A O 1
ATOM 1593 N N . ARG A 1 196 ? -13.291 7.565 26.407 1.00 94.75 196 ARG A N 1
ATOM 1594 C CA . ARG A 1 196 ? -14.070 7.222 25.209 1.00 94.75 196 ARG A CA 1
ATOM 1595 C C . ARG A 1 196 ? -14.176 8.401 24.250 1.00 94.75 196 ARG A C 1
ATOM 1597 O O . ARG A 1 196 ? -14.221 8.166 23.044 1.00 94.75 196 ARG A O 1
ATOM 1604 N N . LYS A 1 197 ? -14.225 9.643 24.739 1.00 95.44 197 LYS A N 1
ATOM 1605 C CA . LYS A 1 197 ? -14.244 10.852 23.901 1.00 95.44 197 LYS A CA 1
ATOM 1606 C C . LYS A 1 197 ? -12.961 10.964 23.077 1.00 95.44 197 LYS A C 1
ATOM 1608 O O . LYS A 1 197 ? -13.060 11.201 21.876 1.00 95.44 197 LYS A O 1
ATOM 1613 N N . ILE A 1 198 ? -11.798 10.687 23.671 1.00 94.19 198 ILE A N 1
ATOM 1614 C CA . ILE A 1 198 ? -10.503 10.665 22.965 1.00 94.19 198 ILE A CA 1
ATOM 1615 C C . ILE A 1 198 ? -10.545 9.671 21.794 1.00 94.19 198 ILE A C 1
ATOM 1617 O O . ILE A 1 198 ? -10.311 10.039 20.644 1.00 94.19 198 ILE A O 1
ATOM 1621 N N . LEU A 1 199 ? -10.952 8.424 22.051 1.00 94.69 199 LEU A N 1
ATOM 1622 C CA . LEU A 1 199 ? -11.052 7.394 21.009 1.00 94.69 199 LEU A CA 1
ATOM 1623 C C . LEU A 1 199 ? -12.119 7.721 19.948 1.00 94.69 199 LEU A C 1
ATOM 1625 O O . LEU A 1 199 ? -11.909 7.476 18.758 1.00 94.69 199 LEU A O 1
ATOM 1629 N N . ARG A 1 200 ? -13.255 8.313 20.341 1.00 95.56 200 ARG A N 1
ATOM 1630 C CA . ARG A 1 200 ? -14.292 8.775 19.399 1.00 95.56 200 ARG A CA 1
ATOM 1631 C C . ARG A 1 200 ? -13.761 9.853 18.454 1.00 95.56 200 ARG A C 1
ATOM 1633 O O . ARG A 1 200 ? -14.087 9.800 17.269 1.00 95.56 200 ARG A O 1
ATOM 1640 N N . ASN A 1 201 ? -12.928 10.775 18.942 1.00 93.25 201 ASN A N 1
ATOM 1641 C CA . ASN A 1 201 ? -12.299 11.811 18.114 1.00 93.25 201 ASN A CA 1
ATOM 1642 C C . ASN A 1 201 ? -11.357 11.209 17.056 1.00 93.25 201 ASN A C 1
ATOM 1644 O O . ASN A 1 201 ? -11.287 11.712 15.937 1.00 93.25 201 ASN A O 1
ATOM 1648 N N . LEU A 1 202 ? -10.723 10.074 17.364 1.00 92.31 202 LEU A N 1
ATOM 1649 C CA . LEU A 1 202 ? -9.913 9.289 16.419 1.00 92.31 202 LEU A CA 1
ATOM 1650 C C . LEU A 1 202 ? -10.757 8.439 15.450 1.00 92.31 202 LEU A C 1
ATOM 1652 O O . LEU A 1 202 ? -10.236 7.798 14.539 1.00 92.31 202 LEU A O 1
ATOM 1656 N N . GLY A 1 203 ? -12.082 8.455 15.603 1.00 94.12 203 GLY A N 1
ATOM 1657 C CA . GLY A 1 203 ? -13.020 7.750 14.739 1.00 94.12 203 GLY A CA 1
ATOM 1658 C C . GLY A 1 203 ? -13.422 6.362 15.232 1.00 94.12 203 GLY A C 1
ATOM 1659 O O . GLY A 1 203 ? -14.015 5.603 14.465 1.00 94.12 203 GLY A O 1
ATOM 1660 N N . VAL A 1 204 ? -13.144 6.022 16.492 1.00 96.56 204 VAL A N 1
ATOM 1661 C CA . VAL A 1 204 ? -13.611 4.769 17.095 1.00 96.56 204 VAL A CA 1
ATOM 1662 C C . VAL A 1 204 ? -15.102 4.867 17.425 1.00 96.56 204 VAL A C 1
ATOM 1664 O O . VAL A 1 204 ? -15.573 5.812 18.063 1.00 96.56 204 VAL A O 1
ATOM 1667 N N . LYS A 1 205 ? -15.865 3.857 17.014 1.00 96.19 205 LYS A N 1
ATOM 1668 C CA . LYS A 1 205 ? -17.259 3.640 17.393 1.00 96.19 205 LYS A CA 1
ATOM 1669 C C . LYS A 1 205 ? -17.351 2.442 18.324 1.00 96.19 205 LYS A C 1
ATOM 1671 O O . LYS A 1 205 ? -16.781 1.386 18.066 1.00 96.19 205 LYS A O 1
ATOM 1676 N N . PHE A 1 206 ? -18.110 2.620 19.397 1.00 95.56 206 PHE A N 1
ATOM 1677 C CA . PHE A 1 206 ? -18.425 1.575 20.362 1.00 95.56 206 PHE A CA 1
ATOM 1678 C C . PHE A 1 206 ? -19.822 1.046 20.048 1.00 95.56 206 PHE A C 1
ATOM 1680 O O . PHE A 1 206 ? -20.814 1.581 20.535 1.00 95.56 206 PHE A O 1
ATOM 1687 N N . GLY A 1 207 ? -19.895 0.041 19.183 1.00 93.19 207 GLY A N 1
ATOM 1688 C CA . GLY A 1 207 ? -21.137 -0.638 18.842 1.00 93.19 207 GLY A CA 1
ATOM 1689 C C . GLY A 1 207 ? -21.576 -1.640 19.911 1.00 93.19 207 GLY A C 1
ATOM 1690 O O . GLY A 1 207 ? -20.882 -1.884 20.907 1.00 93.19 207 GLY A O 1
ATOM 1691 N N . ARG A 1 208 ? -22.746 -2.244 19.666 1.00 91.88 208 ARG A N 1
ATOM 1692 C CA . ARG A 1 208 ? -23.317 -3.303 20.512 1.00 91.88 208 ARG A CA 1
ATOM 1693 C C . ARG A 1 208 ? -22.430 -4.550 20.532 1.00 91.88 208 ARG A C 1
ATOM 1695 O O . ARG A 1 208 ? -22.129 -5.043 21.611 1.00 91.88 208 ARG A O 1
ATOM 1702 N N . TYR A 1 209 ? -21.987 -5.004 19.359 1.00 92.00 209 TYR A N 1
ATOM 1703 C CA . TYR A 1 209 ? -21.192 -6.230 19.196 1.00 92.00 209 TYR A CA 1
ATOM 1704 C C . TYR A 1 209 ? -19.718 -5.972 18.871 1.00 92.00 209 TYR A C 1
ATOM 1706 O O . TYR A 1 209 ? -18.877 -6.829 19.132 1.00 92.00 209 TYR A O 1
ATOM 1714 N N . HIS A 1 210 ? -19.377 -4.785 18.359 1.00 94.19 210 HIS A N 1
ATOM 1715 C CA . HIS A 1 210 ? -18.024 -4.466 17.895 1.00 94.19 210 HIS A CA 1
ATOM 1716 C C . HIS A 1 210 ? -17.549 -3.100 18.363 1.00 94.19 210 HIS A C 1
ATOM 1718 O O . HIS A 1 210 ? -18.340 -2.179 18.561 1.00 94.19 210 HIS A O 1
ATOM 1724 N N . VAL A 1 211 ? -16.234 -2.960 18.468 1.00 95.25 211 VAL A N 1
ATOM 1725 C CA . VAL A 1 211 ? -15.538 -1.676 18.552 1.00 95.25 211 VAL A CA 1
ATOM 1726 C C . VAL A 1 211 ? -14.747 -1.520 17.263 1.00 95.25 211 VAL A C 1
ATOM 1728 O O . VAL A 1 211 ? -13.986 -2.418 16.911 1.00 95.25 211 VAL A O 1
ATOM 1731 N N . PHE A 1 212 ? -14.956 -0.433 16.524 1.00 95.38 212 PHE A N 1
ATOM 1732 C CA . PHE A 1 212 ? -14.394 -0.319 15.178 1.00 95.38 212 PHE A CA 1
ATOM 1733 C C . PHE A 1 212 ? -14.148 1.119 14.731 1.00 95.38 212 PHE A C 1
ATOM 1735 O O . PHE A 1 212 ? -14.756 2.059 15.239 1.00 95.38 212 PHE A O 1
ATOM 1742 N N . LEU A 1 213 ? -13.284 1.287 13.735 1.00 95.56 213 LEU A N 1
ATOM 1743 C CA . LEU A 1 213 ? -13.053 2.553 13.048 1.00 95.56 213 LEU A CA 1
ATOM 1744 C C . LEU A 1 213 ? -14.015 2.704 11.865 1.00 95.56 213 LEU A C 1
ATOM 1746 O O . LEU A 1 213 ? -13.825 2.099 10.813 1.00 95.56 213 LEU A O 1
ATOM 1750 N N . PHE A 1 214 ? -15.037 3.553 12.000 1.00 92.69 214 PHE A N 1
ATOM 1751 C CA . PHE A 1 214 ? -16.091 3.660 10.976 1.00 92.69 214 PHE A CA 1
ATOM 1752 C C . PHE A 1 214 ? -15.581 4.170 9.620 1.00 92.69 214 PHE A C 1
ATOM 1754 O O . PHE A 1 214 ? -16.120 3.804 8.579 1.00 92.69 214 PHE A O 1
ATOM 1761 N N . LYS A 1 215 ? -14.524 4.996 9.613 1.00 92.38 215 LYS A N 1
ATOM 1762 C CA . LYS A 1 215 ? -13.922 5.521 8.376 1.00 92.38 215 LYS A CA 1
ATOM 1763 C C . LYS A 1 215 ? -13.324 4.413 7.503 1.00 92.38 215 LYS A C 1
ATOM 1765 O O . LYS A 1 215 ? -13.272 4.578 6.289 1.00 92.38 215 LYS A O 1
ATOM 1770 N N . LEU A 1 216 ? -12.935 3.285 8.104 1.00 92.19 216 LEU A N 1
ATOM 1771 C CA . LEU A 1 216 ? -12.338 2.153 7.396 1.00 92.19 216 LEU A CA 1
ATOM 1772 C C . LEU A 1 216 ? -13.349 1.259 6.678 1.00 92.19 216 LEU A C 1
ATOM 1774 O O . LEU A 1 216 ? -12.924 0.348 5.974 1.00 92.19 216 LEU A O 1
ATOM 1778 N N . LEU A 1 217 ? -14.651 1.494 6.866 1.00 90.56 217 LEU A N 1
ATOM 1779 C CA . LEU A 1 217 ? -15.722 0.778 6.166 1.00 90.56 217 LEU A CA 1
ATOM 1780 C C . LEU A 1 217 ? -16.041 1.394 4.796 1.00 90.56 217 LEU A C 1
ATOM 1782 O O . LEU A 1 217 ? -16.833 0.840 4.038 1.00 90.56 217 LEU A O 1
ATOM 1786 N N . LYS A 1 218 ? -15.438 2.544 4.462 1.00 91.94 218 LYS A N 1
ATOM 1787 C CA . LYS A 1 218 ? -15.558 3.132 3.125 1.00 91.94 218 LYS A CA 1
ATOM 1788 C C . LYS A 1 218 ? -14.910 2.211 2.080 1.00 91.94 218 LYS A C 1
ATOM 1790 O O . LYS A 1 218 ? -13.837 1.680 2.369 1.00 91.94 218 LYS A O 1
ATOM 1795 N N . PRO A 1 219 ? -15.475 2.096 0.861 1.00 92.06 219 PRO A N 1
ATOM 1796 C CA . PRO A 1 219 ? -14.974 1.190 -0.175 1.00 92.06 219 PRO A CA 1
ATOM 1797 C C . PRO A 1 219 ? -13.466 1.282 -0.421 1.00 92.06 219 PRO A C 1
ATOM 1799 O O . PRO A 1 219 ? -12.766 0.278 -0.349 1.00 92.06 219 PRO A O 1
ATOM 1802 N N . GLU A 1 220 ? -12.940 2.495 -0.615 1.00 93.00 220 GLU A N 1
ATOM 1803 C CA . GLU A 1 220 ? -11.511 2.703 -0.881 1.00 93.00 220 GLU A CA 1
ATOM 1804 C C . GLU A 1 220 ? -10.619 2.242 0.286 1.00 93.00 220 GLU A C 1
ATOM 1806 O O . GLU A 1 220 ? -9.593 1.597 0.071 1.00 93.00 220 GLU A O 1
ATOM 1811 N N . ALA A 1 221 ? -11.032 2.507 1.530 1.00 94.31 221 ALA A N 1
ATOM 1812 C CA . ALA A 1 221 ? -10.285 2.096 2.716 1.00 94.31 221 ALA A CA 1
ATOM 1813 C C . ALA A 1 221 ? -10.316 0.576 2.921 1.00 94.31 221 ALA A C 1
ATOM 1815 O O . ALA A 1 221 ? -9.305 -0.007 3.315 1.00 94.31 221 ALA A O 1
ATOM 1816 N N . VAL A 1 222 ? -11.450 -0.073 2.635 1.00 93.44 222 VAL A N 1
ATOM 1817 C CA . VAL A 1 222 ? -11.574 -1.536 2.668 1.00 93.44 222 VAL A CA 1
ATOM 1818 C C . VAL A 1 222 ? -10.683 -2.167 1.599 1.00 93.44 222 VAL A C 1
ATOM 1820 O O . VAL A 1 222 ? -9.874 -3.032 1.931 1.00 93.44 222 VAL A O 1
ATOM 1823 N N . SER A 1 223 ? -10.772 -1.706 0.347 1.00 93.44 223 SER A N 1
ATOM 1824 C CA . SER A 1 223 ? -9.955 -2.224 -0.756 1.00 93.44 223 SER A CA 1
ATOM 1825 C C . SER A 1 223 ? -8.463 -2.079 -0.472 1.00 93.44 223 SER A C 1
ATOM 1827 O O . SER A 1 223 ? -7.725 -3.058 -0.585 1.00 93.44 223 SER A O 1
ATOM 1829 N N . LEU A 1 224 ? -8.017 -0.899 -0.024 1.00 94.50 224 LEU A N 1
ATOM 1830 C CA . LEU A 1 224 ? -6.608 -0.672 0.292 1.00 94.50 224 LEU A CA 1
ATOM 1831 C C . LEU A 1 224 ? -6.133 -1.542 1.463 1.00 94.50 224 LEU A C 1
ATOM 1833 O O . LEU A 1 224 ? -5.073 -2.154 1.368 1.00 94.50 224 LEU A O 1
ATOM 1837 N N . ARG A 1 225 ? -6.919 -1.661 2.543 1.00 93.19 225 ARG A N 1
ATOM 1838 C CA . ARG A 1 225 ? -6.582 -2.545 3.676 1.00 93.19 225 ARG A CA 1
ATOM 1839 C C . ARG A 1 225 ? -6.453 -3.996 3.244 1.00 93.19 225 ARG A C 1
ATOM 1841 O O . ARG A 1 225 ? -5.496 -4.653 3.633 1.00 93.19 225 ARG A O 1
ATOM 1848 N N . ILE A 1 226 ? -7.391 -4.494 2.440 1.00 92.25 226 ILE A N 1
ATOM 1849 C CA . ILE A 1 226 ? -7.353 -5.868 1.928 1.00 92.25 226 ILE A CA 1
ATOM 1850 C C . ILE A 1 226 ? -6.115 -6.086 1.064 1.00 92.25 226 ILE A C 1
ATOM 1852 O O . ILE A 1 226 ? -5.434 -7.097 1.229 1.00 92.25 226 ILE A O 1
ATOM 1856 N N . LEU A 1 227 ? -5.818 -5.150 0.162 1.00 94.19 227 LEU A N 1
ATOM 1857 C CA . LEU A 1 227 ? -4.653 -5.212 -0.714 1.00 94.19 227 LEU A CA 1
ATOM 1858 C C . LEU A 1 227 ? -3.358 -5.284 0.106 1.00 94.19 227 LEU A C 1
ATOM 1860 O O . LEU A 1 227 ? -2.559 -6.199 -0.077 1.00 94.19 227 LEU A O 1
ATOM 1864 N N . LEU A 1 228 ? -3.190 -4.375 1.063 1.00 93.94 228 LEU A N 1
ATOM 1865 C CA . LEU A 1 228 ? -2.026 -4.323 1.944 1.00 93.94 228 LEU A CA 1
ATOM 1866 C C . LEU A 1 228 ? -1.899 -5.568 2.832 1.00 93.94 228 LEU A C 1
ATOM 1868 O O . LEU A 1 228 ? -0.827 -6.163 2.923 1.00 93.94 228 LEU A O 1
ATOM 1872 N N . TRP A 1 229 ? -3.003 -6.017 3.432 1.00 91.88 229 TRP A N 1
ATOM 1873 C CA . TRP A 1 229 ? -3.043 -7.205 4.285 1.00 91.88 229 TRP A CA 1
ATOM 1874 C C . TRP A 1 229 ? -2.673 -8.479 3.515 1.00 91.88 229 TRP A C 1
ATOM 1876 O O . TRP A 1 229 ? -1.854 -9.276 3.978 1.00 91.88 229 TRP A O 1
ATOM 1886 N N . LYS A 1 230 ? -3.225 -8.661 2.309 1.00 91.88 230 LYS A N 1
ATOM 1887 C CA . LYS A 1 230 ? -2.876 -9.790 1.435 1.00 91.88 230 LYS A CA 1
ATOM 1888 C C . LYS A 1 230 ? -1.418 -9.740 0.998 1.00 91.88 230 LYS A C 1
ATOM 1890 O O . LYS A 1 230 ? -0.760 -10.778 1.005 1.00 91.88 230 LYS A O 1
ATOM 1895 N N . ASN A 1 231 ? -0.924 -8.555 0.630 1.00 93.88 231 ASN A N 1
ATOM 1896 C CA . ASN A 1 231 ? 0.474 -8.365 0.266 1.00 93.88 231 ASN A CA 1
ATOM 1897 C C . ASN A 1 231 ? 1.399 -8.719 1.438 1.00 93.88 231 ASN A C 1
ATOM 1899 O O . ASN A 1 231 ? 2.366 -9.440 1.254 1.00 93.88 231 ASN A O 1
ATOM 1903 N N . TYR A 1 232 ? 1.085 -8.295 2.658 1.00 93.62 232 TYR A N 1
ATOM 1904 C CA . TYR A 1 232 ? 1.919 -8.592 3.822 1.00 93.62 232 TYR A CA 1
ATOM 1905 C C . TYR A 1 232 ? 1.934 -10.084 4.186 1.00 93.62 232 TYR A C 1
ATOM 1907 O O . TYR A 1 232 ? 2.993 -10.674 4.376 1.00 93.62 232 TYR A O 1
ATOM 1915 N N . HIS A 1 233 ? 0.765 -10.731 4.242 1.00 90.44 233 HIS A N 1
ATOM 1916 C CA . HIS A 1 233 ? 0.677 -12.139 4.644 1.00 90.44 233 HIS A CA 1
ATOM 1917 C C . HIS A 1 233 ? 0.975 -13.139 3.524 1.00 90.44 233 HIS A C 1
ATOM 1919 O O . HIS A 1 233 ? 1.090 -14.332 3.813 1.00 90.44 233 HIS A O 1
ATOM 1925 N N . GLN A 1 234 ? 1.047 -12.680 2.269 1.00 89.56 234 GLN A N 1
ATOM 1926 C CA . GLN A 1 234 ? 1.261 -13.503 1.072 1.00 89.56 234 GLN A CA 1
ATOM 1927 C C . GLN A 1 234 ? 0.309 -14.713 1.002 1.00 89.56 234 GLN A C 1
ATOM 1929 O O . GLN A 1 234 ? 0.685 -15.827 0.639 1.00 89.56 234 GLN A O 1
ATOM 1934 N N . LYS A 1 235 ? -0.951 -14.500 1.400 1.00 83.62 235 LYS A N 1
ATOM 1935 C CA . LYS A 1 235 ? -1.997 -15.527 1.499 1.00 83.62 235 LYS A CA 1
ATOM 1936 C C . LYS A 1 235 ? -3.327 -14.979 0.997 1.00 83.62 235 LYS A C 1
ATOM 1938 O O . LYS A 1 235 ? -3.549 -13.771 0.954 1.00 83.62 235 LYS A O 1
ATOM 1943 N N . SER A 1 236 ? -4.252 -15.887 0.681 1.00 82.44 236 SER A N 1
ATOM 1944 C CA . SER A 1 236 ? -5.655 -15.545 0.403 1.00 82.44 236 SER A CA 1
ATOM 1945 C C . SER A 1 236 ? -5.862 -14.594 -0.787 1.00 82.44 236 SER A C 1
ATOM 1947 O O . SER A 1 236 ? -6.810 -13.807 -0.801 1.00 82.44 236 SER A O 1
ATOM 1949 N N . PHE A 1 237 ? -5.008 -14.681 -1.811 1.00 83.62 237 PHE A N 1
ATOM 1950 C CA . PHE A 1 237 ? -5.071 -13.819 -2.999 1.00 83.62 237 PHE A CA 1
ATOM 1951 C C . PHE A 1 237 ? -6.436 -13.866 -3.702 1.00 83.62 237 PHE A C 1
ATOM 1953 O O . PHE A 1 237 ? -6.945 -12.827 -4.125 1.00 83.62 237 PHE A O 1
ATOM 1960 N N . ASN A 1 238 ? -7.073 -15.041 -3.701 1.00 83.88 238 ASN A N 1
ATOM 1961 C CA . ASN A 1 238 ? -8.359 -15.295 -4.354 1.00 83.88 238 ASN A CA 1
ATOM 1962 C C . ASN A 1 238 ? -9.572 -14.700 -3.614 1.00 83.88 238 ASN A C 1
ATOM 1964 O O . ASN A 1 238 ? -10.647 -14.614 -4.202 1.00 83.88 238 ASN A O 1
ATOM 1968 N N . LEU A 1 239 ? -9.435 -14.291 -2.344 1.00 83.88 239 LEU A N 1
ATOM 1969 C CA . LEU A 1 239 ? -10.559 -13.736 -1.580 1.00 83.88 239 LEU A CA 1
ATOM 1970 C C . LEU A 1 239 ? -10.893 -12.331 -2.073 1.00 83.88 239 LEU A C 1
ATOM 1972 O O . LEU A 1 239 ? -10.062 -11.438 -1.972 1.00 83.88 239 LEU A O 1
ATOM 1976 N N . LYS A 1 240 ? -12.102 -12.090 -2.569 1.00 84.69 240 LYS A N 1
ATOM 1977 C CA . LYS A 1 240 ? -12.532 -10.744 -2.970 1.00 84.69 240 LYS A CA 1
ATOM 1978 C C . LYS A 1 240 ? -13.489 -10.164 -1.934 1.00 84.69 240 LYS A C 1
ATOM 1980 O O . LYS A 1 240 ? -14.270 -10.932 -1.369 1.00 84.69 240 LYS A O 1
ATOM 1985 N N . PRO A 1 241 ? -13.424 -8.849 -1.652 1.00 86.25 241 PRO A N 1
ATOM 1986 C CA . PRO A 1 241 ? -14.443 -8.229 -0.826 1.00 86.25 241 PRO A CA 1
ATOM 1987 C C . PRO A 1 241 ? -15.817 -8.424 -1.482 1.00 86.25 241 PRO A C 1
ATOM 1989 O O . PRO A 1 241 ? -15.909 -8.446 -2.714 1.00 86.25 241 PRO A O 1
ATOM 1992 N N . PRO A 1 242 ? -16.884 -8.553 -0.684 1.00 86.25 242 PRO A N 1
ATOM 1993 C CA . PRO A 1 242 ? -18.245 -8.476 -1.194 1.00 86.25 242 PRO A CA 1
ATOM 1994 C C . PRO A 1 242 ? -18.499 -7.152 -1.919 1.00 86.25 242 PRO A C 1
ATOM 1996 O O . PRO A 1 242 ? -17.805 -6.160 -1.682 1.00 86.25 242 PRO A O 1
ATOM 1999 N N . THR A 1 243 ? -19.528 -7.115 -2.768 1.00 87.00 243 THR A N 1
ATOM 2000 C CA . THR A 1 243 ? -19.941 -5.877 -3.436 1.00 87.00 243 THR A CA 1
ATOM 2001 C C . THR A 1 243 ? -20.246 -4.801 -2.396 1.00 87.00 243 THR A C 1
ATOM 2003 O O . THR A 1 243 ? -21.017 -5.016 -1.457 1.00 87.00 243 THR A O 1
ATOM 2006 N N . PHE A 1 244 ? -19.625 -3.634 -2.551 1.00 86.88 244 PHE A N 1
ATOM 2007 C CA . PHE A 1 244 ? -19.842 -2.515 -1.644 1.00 86.88 244 PHE A CA 1
ATOM 2008 C C . PHE A 1 244 ? -21.296 -2.031 -1.695 1.00 86.88 244 PHE A C 1
ATOM 2010 O O . PHE A 1 244 ? -21.908 -1.993 -2.759 1.00 86.88 244 PHE A O 1
ATOM 2017 N N . GLY A 1 245 ? -21.838 -1.642 -0.537 1.00 83.81 245 GLY A N 1
ATOM 2018 C CA . GLY A 1 245 ? -23.230 -1.192 -0.394 1.00 83.81 245 GLY A CA 1
ATOM 2019 C C . GLY A 1 245 ? -24.220 -2.292 0.001 1.00 83.81 245 GLY A C 1
ATOM 2020 O O . GLY A 1 245 ? -25.377 -1.991 0.280 1.00 83.81 245 GLY A O 1
ATOM 2021 N N . LEU A 1 246 ? -23.778 -3.549 0.080 1.00 84.94 246 LEU A N 1
ATOM 2022 C CA . LEU A 1 246 ? -24.592 -4.634 0.622 1.00 84.94 246 LEU A CA 1
ATOM 2023 C C . LEU A 1 246 ? -24.666 -4.561 2.153 1.00 84.94 246 LEU A C 1
ATOM 2025 O O . LEU A 1 246 ? -23.653 -4.371 2.823 1.00 84.94 246 LEU A O 1
ATOM 2029 N N . ASN A 1 247 ? -25.866 -4.776 2.696 1.00 83.06 247 ASN A N 1
ATOM 2030 C CA . ASN A 1 247 ? -26.107 -4.837 4.144 1.00 83.06 247 ASN A CA 1
ATOM 2031 C C . ASN A 1 247 ? -26.099 -6.274 4.691 1.00 83.06 247 ASN A C 1
ATOM 2033 O O . ASN A 1 247 ? -25.901 -6.477 5.886 1.00 83.06 247 ASN A O 1
ATOM 2037 N N . PHE A 1 248 ? -26.327 -7.269 3.832 1.00 82.38 248 PHE A N 1
ATOM 2038 C CA . PHE A 1 248 ? -26.328 -8.687 4.184 1.00 82.38 248 PHE A CA 1
ATOM 2039 C C . PHE A 1 248 ? -25.832 -9.531 3.005 1.00 82.38 248 PHE A C 1
ATOM 2041 O O . PHE A 1 248 ? -25.822 -9.076 1.860 1.00 82.38 248 PHE A O 1
ATOM 2048 N N . LEU A 1 249 ? -25.390 -10.753 3.304 1.00 82.00 249 LEU A N 1
ATOM 2049 C CA . LEU A 1 249 ? -24.893 -11.732 2.340 1.00 82.00 249 LEU A CA 1
ATOM 2050 C C . LEU A 1 249 ? -25.449 -13.104 2.711 1.00 82.00 249 LEU A C 1
ATOM 2052 O O . LEU A 1 249 ? -25.324 -13.519 3.859 1.00 82.00 249 LEU A O 1
ATOM 2056 N N . GLU A 1 250 ? -26.010 -13.818 1.739 1.00 75.38 250 GLU A N 1
ATOM 2057 C CA . GLU A 1 250 ? -26.519 -15.187 1.931 1.00 75.38 250 GLU A CA 1
ATOM 2058 C C . GLU A 1 250 ? -25.503 -16.264 1.501 1.00 75.38 250 GLU A C 1
ATOM 2060 O O . GLU A 1 250 ? -25.727 -17.460 1.680 1.00 75.38 250 GLU A O 1
ATOM 2065 N N . ASN A 1 251 ? -24.368 -15.860 0.919 1.00 67.56 251 ASN A N 1
ATOM 2066 C CA . ASN A 1 251 ? -23.478 -16.783 0.220 1.00 67.56 251 ASN A CA 1
ATOM 2067 C C . ASN A 1 251 ? -22.550 -17.589 1.165 1.00 67.56 251 ASN A C 1
ATOM 2069 O O . ASN A 1 251 ? -21.797 -17.024 1.962 1.00 67.56 251 ASN A O 1
ATOM 2073 N N . LYS A 1 252 ? -22.545 -18.921 0.991 1.00 60.50 252 LYS A N 1
ATOM 2074 C CA . LYS A 1 252 ? -21.721 -19.921 1.701 1.00 60.50 252 LYS A CA 1
ATOM 2075 C C . LYS A 1 252 ? -20.224 -19.877 1.360 1.00 60.50 252 LYS A C 1
ATOM 2077 O O . LYS A 1 252 ? -19.433 -20.495 2.077 1.00 60.50 252 LYS A O 1
ATOM 2082 N N . ASP A 1 253 ? -19.825 -19.168 0.305 1.00 63.97 253 ASP A N 1
ATOM 2083 C CA . ASP A 1 253 ? -18.421 -19.085 -0.133 1.00 63.97 253 ASP A CA 1
ATOM 2084 C C . ASP A 1 253 ? -17.542 -18.229 0.800 1.00 63.97 253 ASP A C 1
ATOM 2086 O O . ASP A 1 253 ? -16.319 -18.380 0.850 1.00 63.97 253 ASP A O 1
ATOM 2090 N N . PHE A 1 254 ? -18.152 -17.368 1.617 1.00 67.44 254 PHE A N 1
ATOM 2091 C CA . PHE A 1 254 ? -17.456 -16.458 2.528 1.00 67.44 254 PHE A CA 1
ATOM 2092 C C . PHE A 1 254 ? -17.174 -17.087 3.902 1.00 67.44 254 PHE A C 1
ATOM 2094 O O . PHE A 1 254 ? -17.589 -16.586 4.946 1.00 67.44 254 PHE A O 1
ATOM 2101 N N . LYS A 1 255 ? -16.435 -18.203 3.922 1.00 72.06 255 LYS A N 1
ATOM 2102 C CA . LYS A 1 255 ? -16.150 -18.949 5.167 1.00 72.06 255 LYS A CA 1
ATOM 2103 C C . LYS A 1 255 ? -15.097 -18.298 6.067 1.00 72.06 255 LYS A C 1
ATOM 2105 O O . LYS A 1 255 ? -15.038 -18.585 7.262 1.00 72.06 255 LYS A O 1
ATOM 2110 N N . ASN A 1 256 ? -14.239 -17.434 5.522 1.00 81.88 256 ASN A N 1
ATOM 2111 C CA . ASN A 1 256 ? -13.154 -16.835 6.296 1.0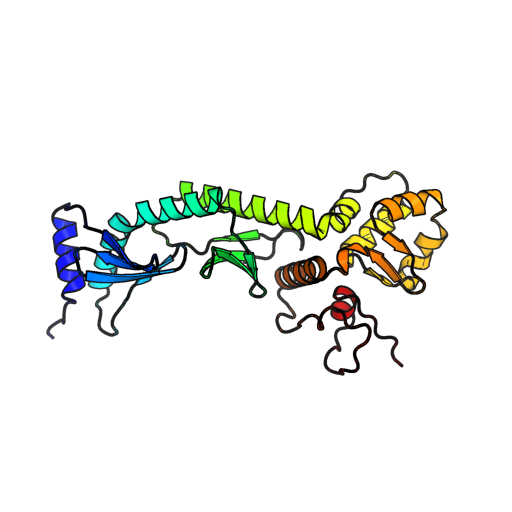0 81.88 256 ASN A CA 1
ATOM 2112 C C . ASN A 1 256 ? -13.665 -15.668 7.158 1.00 81.88 256 ASN A C 1
ATOM 2114 O O . ASN A 1 256 ? -13.694 -14.521 6.714 1.00 81.88 256 ASN A O 1
ATOM 2118 N N . LYS A 1 257 ? -14.024 -15.965 8.415 1.00 82.50 257 LYS A N 1
ATOM 2119 C CA . LYS A 1 257 ? -14.556 -14.986 9.381 1.00 82.50 257 LYS A CA 1
ATOM 2120 C C . LYS A 1 257 ? -13.647 -13.760 9.559 1.00 82.50 257 LYS A C 1
ATOM 2122 O O . LYS A 1 257 ? -14.144 -12.640 9.603 1.00 82.50 257 LYS A O 1
ATOM 2127 N N . ASN A 1 258 ? -12.325 -13.942 9.600 1.00 81.69 258 ASN A N 1
ATOM 2128 C CA . ASN A 1 258 ? -11.379 -12.831 9.777 1.00 81.69 258 ASN A CA 1
ATOM 2129 C C . ASN A 1 258 ? -11.350 -11.901 8.556 1.00 81.69 258 ASN A C 1
ATOM 2131 O O . ASN A 1 258 ? -11.335 -10.681 8.707 1.00 81.69 258 ASN A O 1
ATOM 2135 N N . PHE A 1 259 ? -11.390 -12.469 7.349 1.00 86.06 259 PHE A N 1
ATOM 2136 C CA . PHE A 1 259 ? -11.479 -11.690 6.114 1.00 86.06 259 PHE A CA 1
ATOM 2137 C C . PHE A 1 259 ? -12.814 -10.941 6.007 1.00 86.06 259 PHE A C 1
ATOM 2139 O O . PHE A 1 259 ? -12.841 -9.777 5.614 1.00 86.06 259 PHE A O 1
ATOM 2146 N N . MET A 1 260 ? -13.922 -11.569 6.403 1.00 88.19 260 MET A N 1
ATOM 2147 C CA . MET A 1 260 ? -15.229 -10.908 6.383 1.00 88.19 260 MET A CA 1
ATOM 2148 C C . MET A 1 260 ? -15.294 -9.745 7.370 1.00 88.19 260 MET A C 1
ATOM 2150 O O . MET A 1 260 ? -15.748 -8.665 6.996 1.00 88.19 260 MET A O 1
ATOM 2154 N N . LEU A 1 261 ? -14.729 -9.911 8.569 1.00 87.19 261 LEU A N 1
ATOM 2155 C CA . LEU A 1 261 ? -14.594 -8.819 9.535 1.00 87.19 261 LEU A CA 1
ATOM 2156 C C . LEU A 1 261 ? -13.753 -7.662 8.987 1.00 87.19 261 LEU A C 1
ATOM 2158 O O . LEU A 1 261 ? -14.112 -6.500 9.178 1.00 87.19 261 LEU A O 1
ATOM 2162 N N . LEU A 1 262 ? -12.672 -7.961 8.257 1.00 86.06 262 LEU A N 1
ATOM 2163 C CA . LEU A 1 262 ? -11.857 -6.954 7.572 1.00 86.06 262 LEU A CA 1
ATOM 2164 C C . LEU A 1 262 ? -12.694 -6.143 6.564 1.00 86.06 262 LEU A C 1
ATOM 2166 O O . LEU A 1 262 ? -12.551 -4.918 6.496 1.00 86.06 262 LEU A O 1
ATOM 2170 N N . CYS A 1 263 ? -13.601 -6.824 5.854 1.00 88.19 263 CYS A N 1
ATOM 2171 C CA . CYS A 1 263 ? -14.559 -6.239 4.912 1.00 88.19 263 CYS A CA 1
ATOM 2172 C C . CYS A 1 263 ? -15.746 -5.523 5.584 1.00 88.19 263 CYS A C 1
ATOM 2174 O O . CYS A 1 263 ? -16.529 -4.888 4.885 1.00 88.19 263 CYS A O 1
ATOM 2176 N N . GLY A 1 264 ? -15.896 -5.614 6.910 1.00 87.50 264 GLY A N 1
ATOM 2177 C CA . GLY A 1 264 ? -17.006 -5.007 7.652 1.00 87.50 264 GLY A CA 1
ATOM 2178 C C . GLY A 1 264 ? -18.240 -5.895 7.833 1.00 87.50 264 GLY A C 1
ATOM 2179 O O . GLY A 1 264 ? -19.273 -5.398 8.273 1.00 87.50 264 GLY A O 1
ATOM 2180 N N . PHE A 1 265 ? -18.145 -7.190 7.532 1.00 88.00 265 PHE A N 1
ATOM 2181 C CA . PHE A 1 265 ? -19.230 -8.157 7.691 1.00 88.00 265 PHE A CA 1
ATOM 2182 C C . PHE A 1 265 ? -18.974 -9.078 8.888 1.00 88.00 265 PHE A C 1
ATOM 2184 O O . PHE A 1 265 ? -17.865 -9.569 9.094 1.00 88.00 265 PHE A O 1
ATOM 2191 N N . GLU A 1 266 ? -20.020 -9.352 9.663 1.00 86.88 266 GLU A N 1
ATOM 2192 C CA . GLU A 1 266 ? -20.006 -10.343 10.742 1.00 86.88 266 GLU A CA 1
ATOM 2193 C C . GLU A 1 266 ? -20.955 -11.487 10.389 1.00 86.88 266 GLU A C 1
ATOM 2195 O O . GLU A 1 266 ? -22.024 -11.261 9.821 1.00 86.88 266 GLU A O 1
ATOM 2200 N N . ASN A 1 267 ? -20.572 -12.708 10.762 1.00 82.56 267 ASN A N 1
ATOM 2201 C CA . ASN A 1 267 ? -21.466 -13.854 10.708 1.00 82.56 267 ASN A CA 1
ATOM 2202 C C . ASN A 1 267 ? -21.986 -14.136 12.123 1.00 82.56 267 ASN A C 1
ATOM 2204 O O . ASN A 1 267 ? -21.200 -14.396 13.034 1.00 82.56 267 ASN A O 1
ATOM 2208 N N . PHE A 1 268 ? -23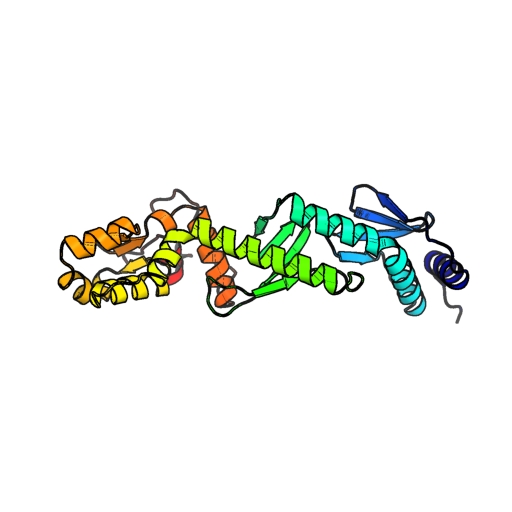.305 -14.076 12.296 1.00 76.75 268 PHE A N 1
ATOM 2209 C CA . PHE A 1 268 ? -23.968 -14.338 13.573 1.00 76.75 268 PHE A CA 1
ATOM 2210 C C . PHE A 1 268 ? -24.324 -15.819 13.791 1.00 76.75 268 PHE A C 1
ATOM 2212 O O . PHE A 1 268 ? -25.056 -16.105 14.732 1.00 76.75 268 PHE A O 1
ATOM 2219 N N . ASP A 1 269 ? -23.801 -16.733 12.957 1.00 65.62 269 ASP A N 1
ATOM 2220 C CA . ASP A 1 269 ? -23.967 -18.194 13.051 1.00 65.62 269 ASP A CA 1
ATOM 2221 C C . ASP A 1 269 ? -25.436 -18.613 13.318 1.00 65.62 269 ASP A C 1
ATOM 2223 O O . ASP A 1 269 ? -25.698 -19.487 14.143 1.00 65.62 269 ASP A O 1
ATOM 2227 N N . LYS A 1 270 ? -26.394 -17.951 12.646 1.00 55.31 270 LYS A N 1
ATOM 2228 C CA . LYS A 1 270 ? -27.814 -18.339 12.656 1.00 55.31 270 LYS A CA 1
ATOM 2229 C C . LYS A 1 270 ? -28.081 -19.514 11.727 1.00 55.31 270 LYS A C 1
ATOM 2231 O O . LYS A 1 270 ? -27.491 -19.523 10.623 1.00 55.31 270 LYS A O 1
#